Protein AF-A0A3C1YPF8-F1 (afdb_monomer_lite)

pLDDT: mean 89.6, std 7.89, range [43.69, 97.5]

Radius of gyration: 21.88 Å; chains: 1; bounding box: 52×54×65 Å

Sequence (203 aa):
KKGKYVRTYLKTTYKFDERFQTIFPRMWSPGEGHEEEYKKWANITGSPERVTNQNGEQEIRNVPTFTENLRFFVSYQLGFMYWRYFMWNFVGRQDDVQSSGGLTNGNWISGIKPIDAMFLGNQDHLTPEQLNRIGRNRYFFLPLILGLLGLGYQYIRDKRNLIVVSLLFVLTGIAIVVYLNQYPLQPRERDYAFAGSFYAFAI

Secondary structure (DSSP, 8-state):
--SS----S--------GGG--SS-------TTHHHHHHHHHT---EEEEEE-TTS-EEEEEEPPHHHHHHHIIIIIIIIIIIHHHHHHHTEES-SSPPSS-SSSS-B--S-HHHHHHHH---TT--HHHHT-TT-EE-TTHHHHHHHHHHHHHHHH-HHHHHHHHHHHHHTTHHHHHHHTPPSS-SS--GGGGHHHHHHH--

Foldseek 3Di:
DPPDDDPPDDDDDDDDDPVQDDPQALQDDPDPPLVVVLCVQLVQPADWDWDQDPVRDTDTDRRGDPSSRVSNCVRPLCNVQFVQLLLCLQQHWQADDDDLPDLRHTGGDAPPQVVNCVRNNHPPPDDPCSVPHPRGDHPNRPNVVQLVVVLVVCVVPPVPVSVVLVVQLCCQGVVVSSVVSDGGPDPDRDSVSNVRNSVSSRD

Structure (mmCIF, N/CA/C/O backbone):
data_AF-A0A3C1YPF8-F1
#
_entry.id   AF-A0A3C1YPF8-F1
#
loop_
_atom_site.group_PDB
_atom_site.id
_atom_site.type_symbol
_atom_site.label_atom_id
_atom_site.label_alt_id
_atom_site.label_comp_id
_atom_site.label_asym_id
_atom_site.label_entity_id
_atom_site.label_seq_id
_atom_site.pdbx_PDB_ins_code
_atom_site.Cartn_x
_atom_site.Cartn_y
_atom_site.Cartn_z
_atom_site.occupancy
_atom_site.B_iso_or_equiv
_atom_site.auth_seq_id
_atom_site.auth_comp_id
_atom_site.auth_asym_id
_atom_site.auth_atom_id
_atom_site.pdbx_PDB_model_num
ATOM 1 N N . LYS A 1 1 ? -15.877 -35.344 33.362 1.00 43.69 1 LYS A N 1
ATOM 2 C CA . LYS A 1 1 ? -16.693 -36.562 33.637 1.00 43.69 1 LYS A CA 1
ATOM 3 C C . LYS A 1 1 ? -17.618 -36.821 32.437 1.00 43.69 1 LYS A C 1
ATOM 5 O O . LYS A 1 1 ? -18.238 -35.866 31.997 1.00 43.69 1 LYS A O 1
ATOM 10 N N . LYS A 1 2 ? -17.692 -38.067 31.926 1.00 55.72 2 LYS A N 1
ATOM 11 C CA . LYS A 1 2 ? -18.433 -38.544 30.719 1.00 55.72 2 LYS A CA 1
ATOM 12 C C . LYS A 1 2 ? -17.821 -38.289 29.322 1.00 55.72 2 LYS A C 1
ATOM 14 O O . LYS A 1 2 ? -18.561 -37.931 28.417 1.00 55.72 2 LYS A O 1
ATOM 19 N N . GLY A 1 3 ? -16.510 -38.476 29.123 1.00 65.81 3 GLY A N 1
ATOM 20 C CA . GLY A 1 3 ? -15.916 -38.654 27.776 1.00 65.81 3 GLY A CA 1
ATOM 21 C C . GLY A 1 3 ? -16.155 -37.547 26.731 1.00 65.81 3 GLY A C 1
ATOM 22 O O . GLY A 1 3 ? -15.878 -37.750 25.557 1.00 65.81 3 GLY A O 1
ATOM 23 N N . LYS A 1 4 ? -16.682 -36.387 27.134 1.00 68.25 4 LYS A N 1
ATOM 24 C CA . LYS A 1 4 ? -16.944 -35.235 26.273 1.00 68.25 4 LYS A CA 1
ATOM 25 C C . LYS A 1 4 ? -15.875 -34.185 26.525 1.00 68.25 4 LYS A C 1
ATOM 27 O O . LYS A 1 4 ? -15.542 -33.922 27.682 1.00 68.25 4 LYS A O 1
ATOM 32 N N . TYR A 1 5 ? -15.373 -33.583 25.450 1.00 68.19 5 TYR A N 1
ATOM 33 C CA . TYR A 1 5 ? -14.502 -32.416 25.525 1.00 68.19 5 TYR A CA 1
ATOM 34 C C . TYR A 1 5 ? -15.218 -31.311 26.304 1.00 68.19 5 TYR A C 1
ATOM 36 O O . TYR A 1 5 ? -16.260 -30.809 25.883 1.00 68.19 5 TYR A O 1
ATOM 44 N N . VAL A 1 6 ? -14.673 -30.962 27.466 1.00 71.25 6 VAL A N 1
ATOM 45 C CA . VAL A 1 6 ? -15.126 -29.823 28.264 1.00 71.25 6 VAL A CA 1
ATOM 46 C C . VAL A 1 6 ? -14.163 -28.681 27.963 1.00 71.25 6 VAL A C 1
ATOM 48 O O . VAL A 1 6 ? -12.950 -28.880 27.986 1.00 71.25 6 VAL A O 1
ATOM 51 N N . ARG A 1 7 ? -14.681 -27.496 27.624 1.00 64.38 7 ARG A N 1
ATOM 52 C CA . ARG A 1 7 ? -13.838 -26.310 27.422 1.00 64.38 7 ARG A CA 1
ATOM 53 C C . ARG A 1 7 ? -13.191 -25.946 28.764 1.00 64.38 7 ARG A C 1
ATOM 55 O O . ARG A 1 7 ? -13.888 -25.504 29.668 1.00 64.38 7 ARG A O 1
ATOM 62 N N . THR A 1 8 ? -11.882 -26.162 28.882 1.00 69.75 8 THR A N 1
ATOM 63 C CA . THR A 1 8 ? -11.094 -25.891 30.104 1.00 69.75 8 THR A CA 1
ATOM 64 C C . THR A 1 8 ? -10.607 -24.439 30.199 1.00 69.75 8 THR A C 1
ATOM 66 O O . THR A 1 8 ? -10.163 -24.015 31.258 1.00 69.75 8 THR A O 1
ATOM 69 N N . TYR A 1 9 ? -10.703 -23.652 29.125 1.00 73.12 9 TYR A N 1
ATOM 70 C CA . TYR A 1 9 ? -10.260 -22.257 29.103 1.00 73.12 9 TYR A CA 1
ATOM 71 C C . TYR A 1 9 ? -11.442 -21.288 29.018 1.00 73.12 9 TYR A C 1
ATOM 73 O O . TYR A 1 9 ? -12.420 -21.523 28.301 1.00 73.12 9 TYR A O 1
ATOM 81 N N . LEU A 1 10 ? -11.323 -20.168 29.728 1.00 73.50 10 LEU A N 1
ATOM 82 C CA . LEU A 1 10 ? -12.208 -19.021 29.575 1.00 73.50 10 LEU A CA 1
ATOM 83 C C . LEU A 1 10 ? -11.825 -18.302 28.276 1.00 73.50 10 LEU A C 1
ATOM 85 O O . LEU A 1 10 ? -10.689 -17.866 28.111 1.00 73.50 10 LEU A O 1
ATOM 89 N N . LYS A 1 11 ? -12.758 -18.219 27.324 1.00 71.62 11 LYS A N 1
ATOM 90 C CA . LYS A 1 11 ? -12.580 -17.447 26.090 1.00 71.62 11 LYS A CA 1
ATOM 91 C C . LYS A 1 11 ? -13.246 -16.090 26.277 1.00 71.62 11 LYS A C 1
ATOM 93 O O . LYS A 1 11 ? -14.467 -16.033 26.395 1.00 71.62 11 LYS A O 1
ATOM 98 N N . THR A 1 12 ? -12.463 -15.017 26.265 1.00 73.75 12 THR A N 1
ATOM 99 C CA . THR A 1 12 ? -12.998 -13.652 26.243 1.00 73.75 12 THR A CA 1
ATOM 100 C C . THR A 1 12 ? -13.816 -13.454 24.968 1.00 73.75 12 THR A C 1
ATOM 102 O O . THR A 1 12 ? -13.314 -13.634 23.858 1.00 73.75 12 THR A O 1
ATOM 105 N N . THR A 1 13 ? -15.093 -13.119 25.119 1.00 73.25 13 THR A N 1
ATOM 106 C CA . THR A 1 13 ? -15.967 -12.722 24.011 1.00 73.25 13 THR A CA 1
ATOM 107 C C . THR A 1 13 ? -16.161 -11.219 24.054 1.00 73.25 13 THR A C 1
ATOM 109 O O . THR A 1 13 ? -16.758 -10.704 24.998 1.00 73.25 13 THR A O 1
ATOM 112 N N . TYR A 1 14 ? -15.676 -10.525 23.030 1.00 76.81 14 TYR A N 1
ATOM 113 C CA . TYR A 1 14 ? -15.908 -9.096 22.866 1.00 76.81 14 TYR A CA 1
ATOM 114 C C . TYR A 1 14 ? -17.338 -8.871 22.372 1.00 76.81 14 TYR A C 1
ATOM 116 O O . TYR A 1 14 ? -17.739 -9.427 21.350 1.00 76.81 14 TYR A O 1
ATOM 124 N N . LYS A 1 15 ? -18.113 -8.073 23.109 1.00 79.25 15 LYS A N 1
ATOM 125 C CA . LYS A 1 15 ? -19.377 -7.509 22.627 1.00 79.25 15 LYS A CA 1
ATOM 126 C C . LYS A 1 15 ? -19.104 -6.064 22.236 1.00 79.25 15 LYS A C 1
ATOM 128 O O . LYS A 1 15 ? -18.764 -5.259 23.096 1.00 79.25 15 LYS A O 1
ATOM 133 N N . PHE A 1 16 ? -19.197 -5.776 20.943 1.00 82.62 16 PHE A N 1
ATOM 134 C CA . PHE A 1 16 ? -19.025 -4.426 20.419 1.00 82.62 16 PHE A CA 1
ATOM 135 C C . PHE A 1 16 ? -20.356 -3.685 20.462 1.00 82.62 16 PHE A C 1
ATOM 137 O O . PHE A 1 16 ? -21.390 -4.265 20.134 1.00 82.62 16 PHE A O 1
ATOM 144 N N . ASP A 1 17 ? -20.310 -2.414 20.845 1.00 83.19 17 ASP A N 1
ATOM 145 C CA . ASP A 1 17 ? -21.459 -1.516 20.783 1.00 83.19 17 ASP A CA 1
ATOM 146 C C . ASP A 1 17 ? -21.898 -1.342 19.321 1.00 83.19 17 ASP A C 1
ATOM 148 O O . ASP A 1 17 ? -21.065 -1.089 18.446 1.00 83.19 17 ASP A O 1
ATOM 152 N N . GLU A 1 18 ? -23.195 -1.498 19.053 1.00 85.75 18 GLU A N 1
ATOM 153 C CA . GLU A 1 18 ? -23.770 -1.402 17.706 1.00 85.75 18 GLU A CA 1
ATOM 154 C C . GLU A 1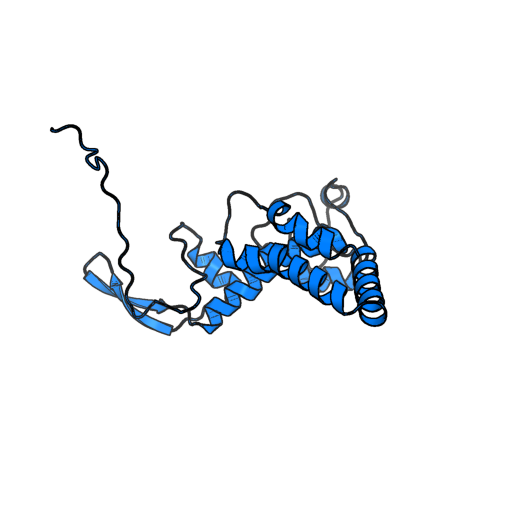 18 ? -23.499 -0.037 17.062 1.00 85.75 18 GLU A C 1
ATOM 156 O O . GLU A 1 18 ? -23.310 0.042 15.849 1.00 85.75 18 GLU A O 1
ATOM 161 N N . ARG A 1 19 ? -23.363 1.023 17.873 1.00 83.94 19 ARG A N 1
ATOM 162 C CA . ARG A 1 19 ? -23.042 2.384 17.414 1.00 83.94 19 ARG A CA 1
ATOM 163 C C . ARG A 1 19 ? -21.678 2.492 16.732 1.00 83.94 19 ARG A C 1
ATOM 165 O O . ARG A 1 19 ? -21.465 3.405 15.943 1.00 83.94 19 ARG A O 1
ATOM 172 N N . PHE A 1 20 ? -20.753 1.579 17.032 1.00 85.25 20 PHE A N 1
ATOM 173 C CA . PHE A 1 20 ? -19.385 1.593 16.496 1.00 85.25 20 PHE A CA 1
ATOM 174 C C . PHE A 1 20 ? -19.152 0.525 15.426 1.00 85.25 20 PHE A C 1
ATOM 176 O O . PHE A 1 20 ? -18.021 0.314 14.985 1.00 85.25 20 PHE A O 1
ATOM 183 N N . GLN A 1 21 ? -20.211 -0.161 14.995 1.00 87.19 21 GLN A N 1
ATOM 184 C CA . GLN A 1 21 ? -20.134 -1.124 13.908 1.00 87.19 21 GLN A CA 1
ATOM 185 C C . GLN A 1 21 ? -20.272 -0.422 12.556 1.00 87.19 21 GLN A C 1
ATOM 187 O O . GLN A 1 21 ? -20.983 0.565 12.393 1.00 87.19 21 GLN A O 1
ATOM 192 N N . THR A 1 22 ? -19.574 -0.945 11.553 1.00 87.56 22 THR A N 1
ATOM 193 C CA . THR A 1 22 ? -19.628 -0.434 10.184 1.00 87.56 22 THR A CA 1
ATOM 194 C C . THR A 1 22 ? -19.613 -1.589 9.191 1.00 87.56 22 THR A C 1
ATOM 196 O O . THR A 1 22 ? -19.197 -2.697 9.523 1.00 87.56 22 THR A O 1
ATOM 199 N N . ILE A 1 23 ? -20.041 -1.326 7.956 1.00 91.19 23 ILE A N 1
ATOM 200 C CA . ILE A 1 23 ? -20.098 -2.319 6.875 1.00 91.19 23 ILE A CA 1
ATOM 201 C C . ILE A 1 23 ? -18.710 -2.789 6.420 1.00 91.19 23 ILE A C 1
ATOM 203 O O . ILE A 1 23 ? -18.571 -3.878 5.871 1.00 91.19 23 ILE A O 1
ATOM 207 N N . PHE A 1 24 ? -17.675 -1.973 6.646 1.00 92.88 24 PHE A N 1
ATOM 208 C CA . PHE A 1 24 ? -16.313 -2.258 6.206 1.00 92.88 24 PHE A CA 1
ATOM 209 C C . PHE A 1 24 ? -15.290 -1.904 7.296 1.00 92.88 24 PHE A C 1
ATOM 211 O O . PHE A 1 24 ? -14.576 -0.907 7.196 1.00 92.88 24 PHE A O 1
ATOM 218 N N . PRO A 1 25 ? -15.213 -2.686 8.388 1.00 91.44 25 PRO A N 1
ATOM 219 C CA . PRO A 1 25 ? -14.336 -2.365 9.509 1.00 91.44 25 PRO A CA 1
ATOM 220 C C . PRO A 1 25 ? -12.882 -2.685 9.148 1.00 91.44 25 PRO A C 1
ATOM 222 O O . PRO A 1 25 ? -12.554 -3.856 8.938 1.00 91.44 25 PRO A O 1
ATOM 225 N N . ARG A 1 26 ? -12.009 -1.673 9.030 1.00 93.44 26 ARG A N 1
ATOM 226 C CA . ARG A 1 26 ? -10.564 -1.865 8.782 1.00 93.44 26 ARG A CA 1
ATOM 227 C C . ARG A 1 26 ? -9.675 -1.633 9.997 1.00 93.44 26 ARG A C 1
ATOM 229 O O . ARG A 1 26 ? -8.612 -2.233 10.100 1.00 93.44 26 ARG A O 1
ATOM 236 N N . MET A 1 27 ? -10.127 -0.809 10.935 1.00 93.25 27 MET A N 1
ATOM 237 C CA . MET A 1 27 ? -9.420 -0.516 12.181 1.00 93.25 27 MET A CA 1
ATOM 238 C C . MET A 1 27 ? -10.023 -1.365 13.295 1.00 93.25 27 MET A C 1
ATOM 240 O O . MET A 1 27 ? -11.204 -1.227 13.603 1.00 93.25 27 MET A O 1
ATOM 244 N N . TRP A 1 28 ? -9.243 -2.295 13.846 1.00 90.00 28 TRP A N 1
ATOM 245 C CA . TRP A 1 28 ? -9.776 -3.293 14.788 1.00 90.00 28 TRP A CA 1
ATOM 246 C C . TRP A 1 28 ? -8.792 -3.744 15.869 1.00 90.00 28 TRP A C 1
ATOM 248 O O . TRP A 1 28 ? -9.198 -4.341 16.863 1.00 90.00 28 TRP A O 1
ATOM 258 N N . SER A 1 29 ? -7.494 -3.517 15.671 1.00 90.56 29 SER A N 1
ATOM 259 C CA . SER A 1 29 ? -6.475 -4.124 16.525 1.00 90.56 29 SER A CA 1
ATOM 260 C C . SER A 1 29 ? -6.427 -3.488 17.922 1.00 90.56 29 SER A C 1
ATOM 262 O O . SER A 1 29 ? -6.247 -2.276 18.005 1.00 90.56 29 SER A O 1
ATOM 264 N N . PRO A 1 30 ? -6.450 -4.289 19.005 1.00 86.06 30 PRO A N 1
ATOM 265 C CA . PRO A 1 30 ? -6.344 -3.808 20.386 1.00 86.06 30 PRO A CA 1
ATOM 266 C C . PRO A 1 30 ? -4.886 -3.676 20.875 1.00 86.06 30 PRO A C 1
ATOM 268 O O . PRO A 1 30 ? -4.638 -3.695 22.075 1.00 86.06 30 PRO A O 1
ATOM 271 N N . GLY A 1 31 ? -3.916 -3.654 19.957 1.00 86.44 31 GLY A N 1
ATOM 272 C CA . GLY A 1 31 ? -2.492 -3.660 20.297 1.00 86.44 31 GLY A CA 1
ATOM 273 C C . GLY A 1 31 ? -2.028 -2.291 20.785 1.00 86.44 31 GLY A C 1
ATOM 274 O O . GLY A 1 31 ? -2.547 -1.265 20.341 1.00 86.44 31 GLY A O 1
ATOM 275 N N . GLU A 1 32 ? -1.042 -2.278 21.676 1.00 87.19 32 GLU A N 1
ATOM 276 C CA . GLU A 1 32 ? -0.421 -1.042 22.150 1.00 87.19 32 GLU A CA 1
ATOM 277 C C . GLU A 1 32 ? 0.235 -0.281 20.984 1.00 87.19 32 GLU A C 1
ATOM 279 O O . GLU A 1 32 ? 0.805 -0.885 20.076 1.00 87.19 32 GLU A O 1
ATOM 284 N N . GLY A 1 33 ? 0.086 1.046 20.954 1.00 87.44 33 GLY A N 1
ATOM 285 C CA . GLY A 1 33 ? 0.602 1.910 19.881 1.00 87.44 33 GLY A CA 1
ATOM 286 C C . GLY A 1 33 ? -0.164 1.849 18.549 1.00 87.44 33 GLY A C 1
ATOM 287 O O . GLY A 1 33 ? 0.007 2.723 17.701 1.00 87.44 33 GLY A O 1
ATOM 288 N N . HIS A 1 34 ? -1.063 0.878 18.339 1.00 92.19 34 HIS A N 1
ATOM 289 C CA . HIS A 1 34 ? -1.799 0.769 17.070 1.00 92.19 34 HIS A CA 1
ATOM 290 C C . HIS A 1 34 ? -2.794 1.919 16.881 1.00 92.19 34 HIS A C 1
ATOM 292 O O . HIS A 1 34 ? -3.028 2.346 15.753 1.00 92.19 34 HIS A O 1
ATOM 298 N N . GLU A 1 35 ? -3.365 2.436 17.974 1.00 91.38 35 GLU A N 1
ATOM 299 C CA . GLU A 1 35 ? -4.266 3.594 17.947 1.00 91.38 35 GLU A CA 1
ATOM 300 C C . GLU A 1 35 ? -3.591 4.832 17.344 1.00 91.38 35 GLU A C 1
ATOM 302 O O . GLU A 1 35 ? -4.182 5.513 16.505 1.00 91.38 35 GLU A O 1
ATOM 307 N N . GLU A 1 36 ? -2.346 5.105 17.732 1.00 92.38 36 GLU A N 1
ATOM 308 C CA . GLU A 1 36 ? -1.582 6.248 17.229 1.00 92.38 36 GLU A CA 1
ATOM 309 C C . GLU A 1 36 ? -1.291 6.104 15.736 1.00 92.38 36 GLU A C 1
ATOM 311 O O . GLU A 1 36 ? -1.472 7.051 14.969 1.00 92.38 36 GLU A O 1
ATOM 316 N N . GLU A 1 37 ? -0.938 4.898 15.293 1.00 93.50 37 GLU A N 1
ATOM 317 C CA . GLU A 1 37 ? -0.750 4.623 13.872 1.00 93.50 37 GLU A CA 1
ATOM 318 C C . GLU A 1 37 ? -2.066 4.743 13.088 1.00 93.50 37 GLU A C 1
ATOM 320 O O . GLU A 1 37 ? -2.069 5.327 12.006 1.00 93.50 37 GLU A O 1
ATOM 325 N N . TYR A 1 38 ? -3.208 4.293 13.621 1.00 94.38 38 TYR A N 1
ATOM 326 C CA . TYR A 1 38 ? -4.502 4.545 12.973 1.00 94.38 38 TYR A CA 1
ATOM 327 C C . TYR A 1 38 ? -4.777 6.046 12.836 1.00 94.38 38 TYR A C 1
ATOM 329 O O . TYR A 1 38 ? -5.140 6.502 11.750 1.00 94.38 38 TYR A O 1
ATOM 337 N N . LYS A 1 39 ? -4.550 6.830 13.899 1.00 93.44 39 LYS A N 1
ATOM 338 C CA . LYS A 1 39 ? -4.707 8.293 13.867 1.00 93.44 39 LYS A CA 1
ATOM 339 C C . LYS A 1 39 ? -3.803 8.935 12.819 1.00 93.44 39 LYS A C 1
ATOM 341 O O . LYS A 1 39 ? -4.281 9.773 12.059 1.00 93.44 39 LYS A O 1
ATOM 346 N N . LYS A 1 40 ? -2.546 8.501 12.727 1.00 93.50 40 LYS A N 1
ATOM 347 C CA . LYS A 1 40 ? -1.553 8.970 11.749 1.00 93.50 40 LYS A CA 1
ATOM 348 C C . LYS A 1 40 ? -1.948 8.632 10.310 1.00 93.50 40 LYS A C 1
ATOM 350 O O . LYS A 1 40 ? -2.021 9.522 9.470 1.00 93.50 40 LYS A O 1
ATOM 355 N N . TRP A 1 41 ? -2.237 7.365 10.014 1.00 94.12 41 TRP A N 1
ATOM 356 C CA . TRP A 1 41 ? -2.514 6.903 8.649 1.00 94.12 41 TRP A CA 1
ATOM 357 C C . TRP A 1 41 ? -3.875 7.346 8.120 1.00 94.12 41 TRP A C 1
ATOM 359 O O . TRP A 1 41 ? -4.009 7.639 6.929 1.00 94.12 41 TRP A O 1
ATOM 369 N N . ALA A 1 42 ? -4.891 7.387 8.981 1.00 94.50 42 ALA A N 1
ATOM 370 C CA . ALA A 1 42 ? -6.231 7.816 8.604 1.00 94.50 42 ALA A CA 1
ATOM 371 C C . ALA A 1 42 ? -6.500 9.300 8.874 1.00 94.50 42 ALA A C 1
ATOM 373 O O . ALA A 1 42 ? -7.594 9.763 8.551 1.00 94.50 42 ALA A O 1
ATOM 374 N N . ASN A 1 43 ? -5.535 10.049 9.421 1.00 93.56 43 ASN A N 1
ATOM 375 C CA . ASN A 1 43 ? -5.701 11.442 9.847 1.00 93.56 43 ASN A CA 1
ATOM 376 C C . ASN A 1 43 ? -7.036 11.640 10.592 1.00 93.56 43 ASN A C 1
ATOM 378 O O . ASN A 1 43 ? -7.929 12.357 10.127 1.00 93.56 43 ASN A O 1
ATOM 382 N N . ILE A 1 44 ? -7.209 10.868 11.667 1.00 91.56 44 ILE A N 1
ATOM 383 C CA . ILE A 1 44 ? -8.487 10.739 12.374 1.00 91.56 44 ILE A CA 1
ATOM 384 C C . ILE A 1 44 ? -8.735 12.008 13.187 1.00 91.56 44 ILE A C 1
ATOM 386 O O . ILE A 1 44 ? -8.019 12.297 14.141 1.00 91.56 44 ILE A O 1
ATOM 390 N N . THR A 1 45 ? -9.788 12.730 12.826 1.00 89.75 45 THR A N 1
ATOM 391 C CA . THR A 1 45 ? -10.427 13.750 13.664 1.00 89.75 45 THR A CA 1
ATOM 392 C C . THR A 1 45 ? -11.505 13.095 14.529 1.00 89.75 45 THR A C 1
ATOM 394 O O . THR A 1 45 ? -11.578 13.342 15.733 1.00 89.75 45 THR A O 1
ATOM 397 N N . GLY A 1 46 ? -12.274 12.185 13.922 1.00 88.19 46 GLY A N 1
ATOM 398 C CA . GLY A 1 46 ? -13.357 11.441 14.550 1.00 88.19 46 GLY A CA 1
ATOM 399 C C . GLY A 1 46 ? -14.590 12.288 14.866 1.00 88.19 46 GLY A C 1
ATOM 400 O O . GLY A 1 46 ? -14.633 13.497 14.646 1.00 88.19 46 GLY A O 1
ATOM 401 N N . SER A 1 47 ? -15.625 11.624 15.374 1.00 87.19 47 SER A N 1
ATOM 402 C CA . SER A 1 47 ? -16.826 12.251 15.931 1.00 87.19 47 SER A CA 1
ATOM 403 C C . SER A 1 47 ? -16.870 12.015 17.443 1.00 87.19 47 SER A C 1
ATOM 405 O O . SER A 1 47 ? -16.616 10.886 17.873 1.00 87.19 47 SER A O 1
ATOM 407 N N . PRO A 1 48 ? -17.124 13.055 18.259 1.00 89.00 48 PRO A N 1
ATOM 408 C CA . PRO A 1 48 ? -17.113 12.926 19.708 1.00 89.00 48 PRO A CA 1
ATOM 409 C C . PRO A 1 48 ? -18.327 12.120 20.166 1.00 89.00 48 PRO A C 1
ATOM 411 O O . PRO A 1 48 ? -19.464 12.567 20.037 1.00 89.00 48 PRO A O 1
ATOM 414 N N . GLU A 1 49 ? -18.078 10.952 20.744 1.00 88.00 49 GLU A N 1
ATOM 415 C CA . GLU A 1 49 ? -19.118 10.063 21.247 1.00 88.00 49 GLU A CA 1
ATOM 416 C C . GLU A 1 49 ? -18.931 9.812 22.739 1.00 88.00 49 GLU A C 1
ATOM 418 O O . GLU A 1 49 ? -17.817 9.602 23.226 1.00 88.00 49 GLU A O 1
ATOM 423 N N . ARG A 1 50 ? -20.042 9.826 23.481 1.00 87.25 50 ARG A N 1
ATOM 424 C CA . ARG A 1 50 ? -20.035 9.497 24.909 1.00 87.25 50 ARG A CA 1
ATOM 425 C C . ARG A 1 50 ? -20.000 7.985 25.080 1.00 87.25 50 ARG A C 1
ATOM 427 O O . ARG A 1 50 ? -20.911 7.271 24.644 1.00 87.25 50 ARG A O 1
ATOM 434 N N . VAL A 1 51 ? -18.963 7.515 25.756 1.00 85.44 51 VAL A N 1
ATOM 435 C CA . VAL A 1 51 ? -18.737 6.106 26.075 1.00 85.44 51 VAL A CA 1
ATOM 436 C C . VAL A 1 51 ? -18.544 5.936 27.569 1.00 85.44 51 VAL A C 1
ATOM 438 O O . VAL A 1 51 ? -17.960 6.778 28.244 1.00 85.44 51 VAL A O 1
ATOM 441 N N . THR A 1 52 ? -19.064 4.830 28.085 1.00 83.88 52 THR A N 1
ATOM 442 C CA . THR A 1 52 ? -18.831 4.412 29.463 1.00 83.88 52 THR A CA 1
ATOM 443 C C . THR A 1 52 ? -17.614 3.502 29.478 1.00 83.88 52 THR A C 1
ATOM 445 O O . THR A 1 52 ? -17.608 2.467 28.808 1.00 83.88 52 THR A O 1
ATOM 448 N N . ASN A 1 53 ? -16.572 3.896 30.204 1.00 80.94 53 ASN A N 1
ATOM 449 C CA . ASN A 1 53 ? -15.355 3.102 30.321 1.00 80.94 53 ASN A CA 1
ATOM 450 C C . ASN A 1 53 ? -15.584 1.885 31.243 1.00 80.94 53 ASN A C 1
ATOM 452 O O . ASN A 1 53 ? -16.619 1.763 31.899 1.00 80.94 53 ASN A O 1
ATOM 456 N N . GLN A 1 54 ? -14.603 0.983 31.331 1.00 76.88 54 GLN A N 1
ATOM 457 C CA . GLN A 1 54 ? -14.667 -0.230 32.160 1.00 76.88 54 GLN A CA 1
ATOM 458 C C . GLN A 1 54 ? -14.921 0.067 33.651 1.00 76.88 54 GLN A C 1
ATOM 460 O O . GLN A 1 54 ? -15.483 -0.771 34.349 1.00 76.88 54 GLN A O 1
ATOM 465 N N . ASN A 1 55 ? -14.572 1.273 34.112 1.00 81.81 55 ASN A N 1
ATOM 466 C CA . ASN A 1 55 ? -14.773 1.740 35.487 1.00 81.81 55 ASN A CA 1
ATOM 467 C C . ASN A 1 55 ? -16.167 2.355 35.741 1.00 81.81 55 ASN A C 1
ATOM 469 O O . ASN A 1 55 ? -16.445 2.793 36.852 1.00 81.81 55 ASN A O 1
ATOM 473 N N . GLY A 1 56 ? -17.046 2.420 34.732 1.00 81.69 56 GLY A N 1
ATOM 474 C CA . GLY A 1 56 ? -18.380 3.029 34.848 1.00 81.69 56 GLY A CA 1
ATOM 475 C C . GLY A 1 56 ? -18.415 4.553 34.662 1.00 81.69 56 GLY A C 1
ATOM 476 O O . GLY A 1 56 ? -19.487 5.154 34.707 1.00 81.69 56 GLY A O 1
ATOM 477 N N . GLU A 1 57 ? -17.268 5.182 34.414 1.00 86.88 57 GLU A N 1
ATOM 478 C CA . GLU A 1 57 ? -17.144 6.621 34.168 1.00 86.88 57 GLU A CA 1
ATOM 479 C C . GLU A 1 57 ? -17.532 6.980 32.727 1.00 86.88 57 GLU A C 1
ATOM 481 O O . GLU A 1 57 ? -17.261 6.219 31.794 1.00 86.88 57 GLU A O 1
ATOM 486 N N . GLN A 1 58 ? -18.168 8.142 32.535 1.00 86.69 58 GLN A N 1
ATOM 487 C CA . GLN A 1 58 ? -18.448 8.676 31.201 1.00 86.69 58 GLN A CA 1
ATOM 488 C C . GLN A 1 58 ? -17.243 9.459 30.688 1.00 86.69 58 GLN A C 1
ATOM 490 O O . GLN A 1 58 ? -16.814 10.427 31.309 1.00 86.69 58 GLN A O 1
ATOM 495 N N . GLU A 1 59 ? -16.766 9.093 29.508 1.00 89.12 59 GLU A N 1
ATOM 496 C CA . GLU A 1 59 ? -15.718 9.809 28.792 1.00 89.12 59 GLU A CA 1
ATOM 497 C C . GLU A 1 59 ? -16.152 10.071 27.347 1.00 89.12 59 GLU A C 1
ATOM 499 O O . GLU A 1 59 ? -16.998 9.370 26.784 1.00 89.12 59 GLU A O 1
ATOM 504 N N . ILE A 1 60 ? -15.594 11.120 26.745 1.00 86.38 60 ILE A N 1
ATOM 505 C CA . ILE A 1 60 ? -15.795 11.415 25.327 1.00 86.38 60 ILE A CA 1
ATOM 506 C C . ILE A 1 60 ? -14.635 10.780 24.572 1.00 86.38 60 ILE A C 1
ATOM 508 O O . ILE A 1 60 ? -13.478 11.119 24.820 1.00 86.38 60 ILE A O 1
ATOM 512 N N . ARG A 1 61 ? -14.940 9.878 23.638 1.00 85.50 61 ARG A N 1
ATOM 513 C CA . ARG A 1 61 ? -13.953 9.347 22.694 1.00 85.50 61 ARG A CA 1
ATOM 514 C C . ARG A 1 61 ? -14.295 9.792 21.285 1.00 85.50 61 ARG A C 1
ATOM 516 O O . ARG A 1 61 ? -15.454 9.763 20.879 1.00 85.50 61 ARG A O 1
ATOM 523 N N . ASN A 1 62 ? -13.268 10.157 20.528 1.00 87.38 62 ASN A N 1
ATOM 524 C CA . ASN A 1 62 ? -13.417 10.473 19.115 1.00 87.38 62 ASN A CA 1
ATOM 525 C C . ASN A 1 62 ? -13.437 9.172 18.320 1.00 87.38 62 ASN A C 1
ATOM 527 O O . ASN A 1 62 ? -12.416 8.498 18.175 1.00 87.38 62 ASN A O 1
ATOM 531 N N . VAL A 1 63 ? -14.615 8.811 17.827 1.00 89.44 63 VAL A N 1
ATOM 532 C CA . VAL A 1 63 ? -14.817 7.586 17.058 1.00 89.44 63 VAL A CA 1
ATOM 533 C C . VAL A 1 63 ? -14.525 7.869 15.588 1.00 89.44 63 VAL A C 1
ATOM 535 O O . VAL A 1 63 ? -15.037 8.857 15.056 1.00 89.44 63 VAL A O 1
ATOM 538 N N . PRO A 1 64 ? -13.729 7.030 14.903 1.00 91.38 64 PRO A N 1
ATOM 539 C CA . PRO A 1 64 ? -13.458 7.227 13.490 1.00 91.38 64 PRO A CA 1
ATOM 540 C C . PRO A 1 64 ? -14.731 7.100 12.650 1.00 91.38 64 PRO A C 1
ATOM 542 O O . PRO A 1 64 ? -15.489 6.137 12.761 1.00 91.38 64 PRO A O 1
ATOM 545 N N . THR A 1 65 ? -14.930 8.058 11.759 1.00 92.56 65 THR A N 1
ATOM 546 C CA . THR A 1 65 ? -15.995 8.053 10.758 1.00 92.56 65 THR A CA 1
ATOM 547 C C . TH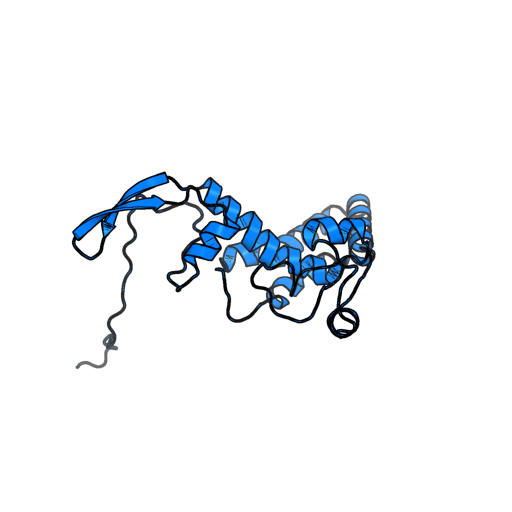R A 1 65 ? -15.743 6.989 9.685 1.00 92.56 65 THR A C 1
ATOM 549 O O . THR A 1 65 ? -14.624 6.506 9.486 1.00 92.56 65 THR A O 1
ATOM 552 N N . PHE A 1 66 ? -16.781 6.648 8.915 1.00 92.19 66 PHE A N 1
ATOM 553 C CA . PHE A 1 66 ? -16.640 5.726 7.784 1.00 92.19 66 PHE A CA 1
ATOM 554 C C . PHE A 1 66 ? -15.619 6.218 6.744 1.00 92.19 66 PHE A C 1
ATOM 556 O O . PHE A 1 66 ? -14.821 5.433 6.235 1.00 92.19 66 PHE A O 1
ATOM 563 N N . THR A 1 67 ? -15.586 7.524 6.474 1.00 92.75 67 THR A N 1
ATOM 564 C CA . THR A 1 67 ? -14.620 8.126 5.546 1.00 92.75 67 THR A CA 1
ATOM 565 C C . THR A 1 67 ? -13.187 8.002 6.055 1.00 92.75 67 THR A C 1
ATOM 567 O O . THR A 1 67 ? -12.286 7.730 5.268 1.00 92.75 67 THR A O 1
ATOM 570 N N . GLU A 1 68 ? -12.952 8.154 7.359 1.00 94.62 68 GLU A N 1
ATOM 571 C CA . GLU A 1 68 ? -11.626 7.943 7.956 1.00 94.62 68 GLU A CA 1
ATOM 572 C C . GLU A 1 68 ? -11.217 6.467 7.900 1.00 94.62 68 GLU A C 1
ATOM 574 O O . GLU A 1 68 ? -10.070 6.154 7.596 1.00 94.62 68 GLU A O 1
ATOM 579 N N . ASN A 1 69 ? -12.165 5.548 8.076 1.00 94.25 69 ASN A N 1
ATOM 580 C CA . ASN A 1 69 ? -11.937 4.116 7.887 1.00 94.25 69 ASN A CA 1
ATOM 581 C C . ASN A 1 69 ? -11.532 3.782 6.438 1.00 94.25 69 ASN A C 1
ATOM 583 O O . ASN A 1 69 ? -10.543 3.083 6.205 1.00 94.25 69 ASN A O 1
ATOM 587 N N . LEU A 1 70 ? -12.222 4.361 5.451 1.00 95.38 70 LEU A N 1
ATOM 588 C CA . LEU A 1 70 ? -11.822 4.256 4.046 1.00 95.38 70 LEU A CA 1
ATOM 589 C C . LEU A 1 70 ? -10.483 4.944 3.766 1.00 95.38 70 LEU A C 1
ATOM 591 O O . LEU A 1 70 ? -9.695 4.439 2.967 1.00 95.38 70 LEU A O 1
ATOM 595 N N . ARG A 1 71 ? -10.181 6.060 4.437 1.00 96.31 71 ARG A N 1
ATOM 596 C CA . ARG A 1 71 ? -8.876 6.712 4.313 1.00 96.31 71 ARG A CA 1
ATOM 597 C C . ARG A 1 71 ? -7.768 5.774 4.773 1.00 96.31 71 ARG A C 1
ATOM 599 O O . ARG A 1 71 ? -6.801 5.630 4.038 1.00 96.31 71 ARG A O 1
ATOM 606 N N . PHE A 1 72 ? -7.941 5.086 5.904 1.00 96.44 72 PHE A N 1
ATOM 607 C CA . PHE A 1 72 ? -6.998 4.067 6.374 1.00 96.44 72 PHE A CA 1
ATOM 608 C C . PHE A 1 72 ? -6.818 2.930 5.358 1.00 96.44 72 PHE A C 1
ATOM 610 O O . PHE A 1 72 ? -5.691 2.524 5.074 1.00 96.44 72 PHE A O 1
ATOM 617 N N . PHE A 1 73 ? -7.914 2.436 4.771 1.00 96.69 73 PHE A N 1
ATOM 618 C CA . PHE A 1 73 ? -7.843 1.422 3.715 1.00 96.69 73 PHE A CA 1
ATOM 619 C C . PHE A 1 73 ? -6.974 1.884 2.542 1.00 96.69 73 PHE A C 1
ATOM 621 O O . PHE A 1 73 ? -6.095 1.153 2.095 1.00 96.69 73 PHE A O 1
ATOM 628 N N . VAL A 1 74 ? -7.191 3.104 2.052 1.00 96.62 74 VAL A N 1
ATOM 629 C CA . VAL A 1 74 ? -6.474 3.614 0.880 1.00 96.62 74 VAL A CA 1
ATOM 630 C C . VAL A 1 74 ? -5.024 3.972 1.210 1.00 96.62 74 VAL A C 1
ATOM 632 O O . VAL A 1 74 ? -4.128 3.587 0.463 1.00 96.62 74 VAL A O 1
ATOM 635 N N . SER A 1 75 ? -4.769 4.681 2.312 1.00 95.50 75 SER A N 1
ATOM 636 C CA . SER A 1 75 ? -3.429 5.170 2.657 1.00 95.50 75 SER A CA 1
ATOM 637 C C . SER A 1 75 ? -2.519 4.049 3.154 1.00 95.50 75 SER A C 1
ATOM 639 O O . SER A 1 75 ? -1.415 3.870 2.639 1.00 95.50 75 SER A O 1
ATOM 641 N N . TYR A 1 76 ? -2.988 3.261 4.121 1.00 95.56 76 TYR A N 1
ATOM 642 C CA . TYR A 1 76 ? -2.189 2.220 4.748 1.00 95.56 76 TYR A CA 1
ATOM 643 C C . TYR A 1 76 ? -2.306 0.895 4.000 1.00 95.56 76 TYR A C 1
ATOM 645 O O . TYR A 1 76 ? -1.304 0.363 3.531 1.00 95.56 76 TYR A O 1
ATOM 653 N N . GLN A 1 77 ? -3.516 0.351 3.861 1.00 95.31 77 GLN A N 1
ATOM 654 C CA . GLN A 1 77 ? -3.676 -1.021 3.366 1.00 95.31 77 GLN A CA 1
ATOM 655 C C . GLN A 1 77 ? -3.373 -1.133 1.861 1.00 95.31 77 GLN A C 1
ATOM 657 O O . GLN A 1 77 ? -2.638 -2.022 1.442 1.00 95.31 77 GLN A O 1
ATOM 662 N N . LEU A 1 78 ? -3.876 -0.214 1.035 1.00 96.38 78 LEU A N 1
ATOM 663 C CA . LEU A 1 78 ? -3.540 -0.182 -0.389 1.00 96.38 78 LEU A CA 1
ATOM 664 C C . LEU A 1 78 ? -2.223 0.547 -0.645 1.00 96.38 78 LEU A C 1
ATOM 666 O O . LEU A 1 78 ? -1.370 0.013 -1.340 1.00 96.38 78 LEU A O 1
ATOM 670 N N . GLY A 1 79 ? -2.031 1.747 -0.101 1.00 95.06 79 GLY A N 1
ATOM 671 C CA . GLY A 1 79 ? -0.834 2.552 -0.347 1.00 95.06 79 GLY A CA 1
ATOM 672 C C . GLY A 1 79 ? 0.429 1.914 0.229 1.00 95.06 79 GLY A C 1
ATOM 673 O O . GLY A 1 79 ? 1.295 1.432 -0.504 1.00 95.06 79 GLY A O 1
ATOM 674 N N . PHE A 1 80 ? 0.533 1.900 1.554 1.00 94.19 80 PHE A N 1
ATOM 675 C CA . PHE A 1 80 ? 1.738 1.453 2.246 1.00 94.19 80 PHE A CA 1
ATOM 676 C C . PHE A 1 80 ? 1.960 -0.065 2.202 1.00 94.19 80 PHE A C 1
ATOM 678 O O . PHE A 1 80 ? 3.103 -0.507 2.096 1.00 94.19 80 PHE A O 1
ATOM 685 N N . MET A 1 81 ? 0.899 -0.869 2.281 1.00 93.75 81 MET A N 1
ATOM 686 C CA . MET A 1 81 ? 1.010 -2.328 2.380 1.00 93.75 81 MET A CA 1
ATOM 687 C C . MET A 1 81 ? 0.929 -3.061 1.043 1.00 93.75 81 MET A C 1
ATOM 689 O O . MET A 1 81 ? 1.341 -4.213 1.002 1.00 93.75 81 MET A O 1
ATOM 693 N N . TYR A 1 82 ? 0.433 -2.449 -0.036 1.00 96.00 82 TYR A N 1
ATOM 694 C CA . TYR A 1 82 ? 0.368 -3.098 -1.352 1.00 96.00 82 TYR A CA 1
ATOM 695 C C . TYR A 1 82 ? 1.168 -2.340 -2.409 1.00 96.00 82 TYR A C 1
ATOM 697 O O . TYR A 1 82 ? 2.148 -2.866 -2.939 1.00 96.00 82 TYR A O 1
ATOM 705 N N . T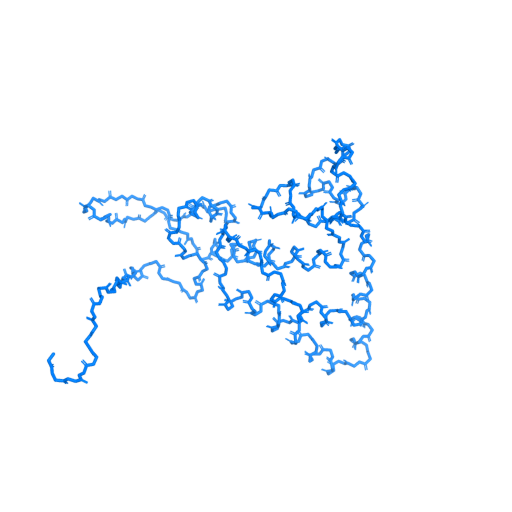RP A 1 83 ? 0.809 -1.085 -2.683 1.00 96.12 83 TRP A N 1
ATOM 706 C CA . TRP A 1 83 ? 1.428 -0.288 -3.739 1.00 96.12 83 TRP A CA 1
ATOM 707 C C . TRP A 1 83 ? 2.910 -0.036 -3.491 1.00 96.12 83 TRP A C 1
ATOM 709 O O . TRP A 1 83 ? 3.681 -0.041 -4.442 1.00 96.12 83 TRP A O 1
ATOM 719 N N . ARG A 1 84 ? 3.347 0.097 -2.236 1.00 94.81 84 ARG A N 1
ATOM 720 C CA . ARG A 1 84 ? 4.777 0.177 -1.901 1.00 94.81 84 ARG A CA 1
ATOM 721 C C . ARG A 1 84 ? 5.566 -1.031 -2.415 1.00 94.81 84 ARG A C 1
ATOM 723 O O . ARG A 1 84 ? 6.578 -0.842 -3.082 1.00 94.81 84 ARG A O 1
ATOM 730 N N . TYR A 1 85 ? 5.091 -2.253 -2.165 1.00 94.62 85 TYR A N 1
ATOM 731 C CA . TYR A 1 85 ? 5.752 -3.473 -2.650 1.00 94.62 85 TYR A CA 1
ATOM 732 C C . TYR A 1 85 ? 5.611 -3.653 -4.154 1.00 94.62 85 TYR A C 1
ATOM 734 O O . TYR A 1 85 ? 6.544 -4.109 -4.810 1.00 94.62 85 TYR A O 1
ATOM 742 N N . PHE A 1 86 ? 4.472 -3.261 -4.721 1.00 96.81 86 PHE A N 1
ATOM 743 C CA . PHE A 1 86 ? 4.326 -3.206 -6.168 1.00 96.81 86 PHE A CA 1
ATOM 744 C C . PHE A 1 86 ? 5.408 -2.297 -6.780 1.00 96.81 86 PHE A C 1
ATOM 746 O O . PHE A 1 86 ? 6.156 -2.716 -7.660 1.00 96.81 86 PHE A O 1
ATOM 753 N N . MET A 1 87 ? 5.592 -1.091 -6.240 1.00 96.44 87 MET A N 1
ATOM 754 C CA . MET A 1 87 ? 6.622 -0.159 -6.702 1.00 96.44 87 MET A CA 1
ATOM 755 C C . MET A 1 87 ? 8.050 -0.656 -6.437 1.00 96.44 87 MET A C 1
ATOM 757 O O . MET A 1 87 ? 8.924 -0.398 -7.259 1.00 96.44 87 MET A O 1
ATOM 761 N N . TRP A 1 88 ? 8.307 -1.429 -5.376 1.00 95.12 88 TRP A N 1
ATOM 762 C CA . TRP A 1 88 ? 9.610 -2.091 -5.198 1.00 95.12 88 TRP A CA 1
ATOM 763 C C . TRP A 1 88 ? 9.993 -2.977 -6.383 1.00 95.12 88 TRP A C 1
ATOM 765 O O . TRP A 1 88 ? 11.165 -3.029 -6.742 1.00 95.12 88 TRP A O 1
ATOM 775 N N . ASN A 1 89 ? 9.017 -3.650 -6.996 1.00 94.81 89 ASN A N 1
ATOM 776 C CA . ASN A 1 89 ? 9.259 -4.542 -8.126 1.00 94.81 89 ASN A CA 1
ATOM 777 C C . ASN A 1 89 ? 9.377 -3.783 -9.456 1.00 94.81 89 ASN A C 1
ATOM 779 O O . ASN A 1 89 ? 10.174 -4.170 -10.306 1.00 94.81 89 ASN A O 1
ATOM 783 N N . PHE A 1 90 ? 8.614 -2.698 -9.639 1.00 96.88 90 PHE A N 1
ATOM 784 C CA . PHE A 1 90 ? 8.494 -2.037 -10.947 1.00 96.88 90 PHE A CA 1
ATOM 785 C C . PHE A 1 90 ? 9.181 -0.670 -11.069 1.00 96.88 90 PHE A C 1
ATOM 787 O O . PHE A 1 90 ? 9.335 -0.153 -12.177 1.00 96.88 90 PHE A O 1
ATOM 794 N N . VAL A 1 91 ? 9.612 -0.078 -9.956 1.00 97.31 91 VAL A N 1
ATOM 795 C CA . VAL A 1 91 ? 10.212 1.266 -9.909 1.00 97.31 91 VAL A CA 1
ATOM 796 C C . VAL A 1 91 ? 11.548 1.264 -9.177 1.00 97.31 91 VAL A C 1
ATOM 798 O O . VAL A 1 91 ? 12.515 1.836 -9.684 1.00 97.31 91 VAL A O 1
ATOM 801 N N . GLY A 1 92 ? 11.613 0.582 -8.037 1.00 95.69 92 GLY A N 1
ATOM 802 C CA . GLY A 1 92 ? 12.828 0.385 -7.256 1.00 95.69 92 GLY A CA 1
ATOM 803 C C . GLY A 1 92 ? 12.590 0.481 -5.749 1.00 95.69 92 GLY A C 1
ATOM 804 O O . GLY A 1 92 ? 11.505 0.839 -5.285 1.00 95.69 92 GLY A O 1
ATOM 805 N N . ARG A 1 93 ? 13.615 0.162 -4.965 1.00 94.81 93 ARG A N 1
ATOM 806 C CA . ARG A 1 93 ? 13.585 -0.024 -3.511 1.00 94.81 93 ARG A CA 1
ATOM 807 C C . ARG A 1 93 ? 14.663 0.827 -2.843 1.00 94.81 93 ARG A C 1
ATOM 809 O O . ARG A 1 93 ? 15.820 0.815 -3.261 1.00 94.81 93 ARG A O 1
ATOM 816 N N . GLN A 1 94 ? 14.271 1.576 -1.811 1.00 93.38 94 GLN A N 1
ATOM 817 C CA . GLN A 1 94 ? 15.151 2.491 -1.076 1.00 93.38 94 GLN A CA 1
ATOM 818 C C . GLN A 1 94 ? 16.258 1.737 -0.332 1.00 93.38 94 GLN A C 1
ATOM 820 O O . GLN A 1 94 ? 17.427 2.106 -0.452 1.00 93.38 94 GLN A O 1
ATOM 825 N N . ASP A 1 95 ? 15.872 0.694 0.404 1.00 91.31 95 ASP A N 1
ATOM 826 C CA . ASP A 1 95 ? 16.727 -0.168 1.218 1.00 91.31 95 ASP A CA 1
ATOM 827 C C . ASP A 1 95 ? 15.976 -1.446 1.633 1.00 91.31 95 ASP A C 1
ATOM 829 O O . ASP A 1 95 ? 14.786 -1.624 1.364 1.00 91.31 95 ASP A O 1
ATOM 833 N N . ASP A 1 96 ? 16.695 -2.347 2.294 1.00 87.94 96 ASP A N 1
ATOM 834 C CA . ASP A 1 96 ? 16.239 -3.635 2.803 1.00 87.94 96 ASP A CA 1
ATOM 835 C C . ASP A 1 96 ? 15.631 -3.606 4.218 1.00 87.94 96 ASP A C 1
ATOM 837 O O . ASP A 1 96 ? 15.228 -4.654 4.725 1.00 87.94 96 ASP A O 1
ATOM 841 N N . VAL A 1 97 ? 15.516 -2.436 4.850 1.00 89.38 97 VAL A N 1
ATOM 842 C CA . VAL A 1 97 ? 15.030 -2.318 6.229 1.00 89.38 97 VAL A CA 1
ATOM 843 C C . VAL A 1 97 ? 13.510 -2.230 6.260 1.00 89.38 97 VAL A C 1
ATOM 845 O O . VAL A 1 97 ? 12.868 -1.600 5.420 1.00 89.38 97 VAL A O 1
ATOM 848 N N . GLN A 1 98 ? 12.921 -2.893 7.255 1.00 87.31 98 GLN A N 1
ATOM 849 C CA . GLN A 1 98 ? 11.485 -2.848 7.496 1.00 87.31 98 GLN A CA 1
ATOM 850 C C . GLN A 1 98 ? 11.022 -1.408 7.750 1.00 87.31 98 GLN A C 1
ATOM 852 O O . GLN A 1 98 ? 11.643 -0.669 8.516 1.00 87.31 98 GLN A O 1
ATOM 857 N N . SER A 1 99 ? 9.903 -1.023 7.133 1.00 88.56 99 SER A N 1
ATOM 858 C CA . SER A 1 99 ? 9.347 0.317 7.298 1.00 88.56 99 SER A CA 1
ATOM 859 C C . SER A 1 99 ? 8.187 0.321 8.289 1.00 88.56 99 SER A C 1
ATOM 861 O O . SER A 1 99 ? 7.334 -0.564 8.278 1.00 88.56 99 SER A O 1
ATOM 863 N N . SER A 1 100 ? 8.107 1.387 9.083 1.00 84.69 100 SER A N 1
ATOM 864 C CA . SER A 1 100 ? 6.946 1.717 9.926 1.00 84.69 100 SER A CA 1
ATOM 865 C C . SER A 1 100 ? 6.206 2.960 9.407 1.00 84.69 100 SER A C 1
ATOM 867 O O . SER A 1 100 ? 5.568 3.686 10.168 1.00 84.69 100 SER A O 1
ATOM 869 N N . GLY A 1 101 ? 6.339 3.267 8.110 1.00 84.38 101 GLY A N 1
ATOM 870 C CA . GLY A 1 101 ? 5.758 4.473 7.506 1.00 84.38 101 GLY A CA 1
ATOM 871 C C . GLY A 1 101 ? 6.594 5.735 7.681 1.00 84.38 101 GLY A C 1
ATOM 872 O O . GLY A 1 101 ? 6.049 6.835 7.641 1.00 84.38 101 GLY A O 1
ATOM 873 N N . GLY A 1 102 ? 7.891 5.585 7.950 1.00 86.19 102 GLY A N 1
ATOM 874 C CA . GLY A 1 102 ? 8.843 6.693 7.958 1.00 86.19 102 GLY A CA 1
ATOM 875 C C . GLY A 1 102 ? 9.443 6.931 6.571 1.00 86.19 102 GLY A C 1
ATOM 876 O O . GLY A 1 102 ? 9.411 6.057 5.710 1.00 86.19 102 GLY A O 1
ATOM 877 N N . LEU A 1 103 ? 10.052 8.099 6.370 1.00 85.69 103 LEU A N 1
ATOM 878 C CA . LEU A 1 103 ? 10.664 8.496 5.089 1.00 85.69 103 LEU A CA 1
ATOM 879 C C . LEU A 1 103 ? 12.027 7.824 4.831 1.00 85.69 103 LEU A C 1
ATOM 881 O O . LEU A 1 103 ? 12.548 7.837 3.718 1.00 85.69 103 LEU A O 1
ATOM 885 N N . THR A 1 104 ? 12.636 7.265 5.876 1.00 85.56 104 THR A N 1
ATOM 886 C CA . THR A 1 104 ? 14.046 6.861 5.870 1.00 85.56 104 THR A CA 1
ATOM 887 C C . THR A 1 104 ? 14.290 5.412 5.496 1.00 85.56 104 THR A C 1
ATOM 889 O O . THR A 1 104 ? 15.397 5.123 5.061 1.00 85.56 104 THR A O 1
ATOM 892 N N . ASN A 1 105 ? 13.309 4.524 5.691 1.00 90.31 105 ASN A N 1
ATOM 893 C CA . ASN A 1 105 ? 13.492 3.090 5.488 1.00 90.31 105 ASN A CA 1
ATOM 894 C C . ASN A 1 105 ? 12.322 2.456 4.743 1.00 90.31 105 ASN A C 1
ATOM 896 O O . ASN A 1 105 ? 11.157 2.809 4.968 1.00 90.31 105 ASN A O 1
ATOM 900 N N . GLY A 1 106 ? 12.648 1.471 3.910 1.00 89.75 106 GLY A N 1
ATOM 901 C CA . GLY A 1 106 ? 11.711 0.574 3.252 1.00 89.75 106 GLY A CA 1
ATOM 902 C C . GLY A 1 106 ? 10.707 1.253 2.317 1.00 89.75 106 GLY A C 1
ATOM 903 O O . GLY A 1 106 ? 9.653 0.680 2.039 1.00 89.75 106 GLY A O 1
ATOM 904 N N . ASN A 1 107 ? 10.987 2.449 1.802 1.00 93.75 107 ASN A N 1
ATOM 905 C CA . ASN A 1 107 ? 10.166 3.037 0.744 1.00 93.75 107 ASN A CA 1
ATOM 906 C C . ASN A 1 107 ? 10.593 2.526 -0.635 1.00 93.75 107 ASN A C 1
ATOM 908 O O . ASN A 1 107 ? 11.608 1.842 -0.790 1.00 93.75 107 ASN A O 1
ATOM 912 N N . TRP A 1 108 ? 9.785 2.801 -1.652 1.00 94.75 108 TRP A N 1
ATOM 913 C CA . TRP A 1 108 ? 10.218 2.641 -3.036 1.00 94.75 108 TRP A CA 1
ATOM 914 C C . TRP A 1 108 ? 11.018 3.876 -3.463 1.00 94.75 108 TRP A C 1
ATOM 916 O O . TRP A 1 108 ? 10.885 4.939 -2.862 1.00 94.75 108 TRP A O 1
ATOM 926 N N . ILE A 1 109 ? 11.873 3.737 -4.470 1.00 95.31 109 ILE A N 1
ATOM 927 C CA . ILE A 1 109 ? 12.636 4.855 -5.033 1.00 95.31 109 ILE A CA 1
ATOM 928 C C . ILE A 1 109 ? 12.761 4.666 -6.541 1.00 95.31 109 ILE A C 1
ATOM 930 O O . ILE A 1 109 ? 13.012 3.561 -7.013 1.00 95.31 109 ILE A O 1
ATOM 934 N N . SER A 1 110 ? 12.580 5.737 -7.307 1.00 95.31 110 SER A N 1
ATOM 935 C CA . SER A 1 110 ? 12.676 5.683 -8.767 1.00 95.31 110 SER A CA 1
ATOM 936 C C . SER A 1 110 ? 14.097 5.862 -9.280 1.00 95.31 110 SER A C 1
ATOM 938 O O . SER A 1 110 ? 14.478 5.251 -10.278 1.00 95.31 110 SER A O 1
ATOM 940 N N . GLY A 1 111 ? 14.891 6.690 -8.602 1.00 92.19 111 GLY A N 1
ATOM 941 C CA . GLY A 1 111 ? 16.175 7.183 -9.082 1.00 92.19 111 GLY A CA 1
ATOM 942 C C . GLY A 1 111 ? 16.103 8.511 -9.826 1.00 92.19 111 GLY A C 1
ATOM 943 O O . GLY A 1 111 ? 17.148 9.059 -10.181 1.00 92.19 111 GLY A O 1
ATOM 944 N N . ILE A 1 112 ? 14.902 9.049 -10.030 1.00 93.38 112 ILE A N 1
ATOM 945 C CA . ILE A 1 112 ? 14.670 10.368 -10.608 1.00 93.38 112 ILE A CA 1
ATOM 946 C C . ILE A 1 112 ? 14.568 11.364 -9.451 1.00 93.38 112 ILE A C 1
ATOM 948 O O . ILE A 1 112 ? 13.540 11.441 -8.782 1.00 93.38 112 ILE A O 1
ATOM 952 N N . LYS A 1 113 ? 15.635 12.147 -9.224 1.00 90.88 113 LYS A N 1
ATOM 953 C CA . LYS A 1 113 ? 15.764 13.019 -8.039 1.00 90.88 113 LYS A CA 1
ATOM 954 C C . LYS A 1 113 ? 14.532 13.896 -7.756 1.00 90.88 113 LYS A C 1
ATOM 956 O O . LYS A 1 113 ? 14.102 13.901 -6.607 1.00 90.88 113 LYS A O 1
ATOM 961 N N . PRO A 1 114 ? 13.932 14.605 -8.739 1.00 91.38 114 PRO A N 1
ATOM 962 C CA . PRO A 1 114 ? 12.752 15.427 -8.465 1.00 91.38 114 PRO A CA 1
ATOM 963 C C . PRO A 1 114 ? 11.542 14.619 -7.995 1.00 91.38 114 PRO A C 1
ATOM 965 O O . PRO A 1 114 ? 10.792 15.095 -7.154 1.00 91.38 114 PRO A O 1
ATOM 968 N N . ILE A 1 115 ? 11.362 13.405 -8.523 1.00 92.00 115 ILE A N 1
ATOM 969 C CA . ILE A 1 115 ? 10.255 12.519 -8.152 1.00 92.00 115 ILE A CA 1
ATOM 970 C C . ILE A 1 115 ? 10.498 11.980 -6.746 1.00 92.00 115 ILE A C 1
ATOM 972 O O . ILE A 1 115 ? 9.641 12.126 -5.881 1.00 92.00 115 ILE A O 1
ATOM 976 N N . ASP A 1 116 ? 11.693 11.445 -6.497 1.00 92.62 116 ASP A N 1
ATOM 977 C CA . ASP A 1 116 ? 12.063 10.885 -5.196 1.00 92.62 116 ASP A CA 1
ATOM 978 C C . ASP A 1 116 ? 11.981 11.939 -4.078 1.00 92.62 116 ASP A C 1
ATOM 980 O O . ASP A 1 116 ? 11.533 11.645 -2.970 1.00 92.62 116 ASP A O 1
ATOM 984 N N . ALA A 1 117 ? 12.335 13.193 -4.378 1.00 91.12 117 ALA A N 1
ATOM 985 C CA . ALA A 1 117 ? 12.264 14.293 -3.422 1.00 91.12 117 ALA A CA 1
ATOM 986 C C . ALA A 1 117 ? 10.834 14.651 -2.984 1.00 91.12 117 ALA A C 1
ATOM 988 O O . ALA A 1 117 ? 10.665 15.158 -1.875 1.00 91.12 117 ALA A O 1
ATOM 989 N N . MET A 1 118 ? 9.805 14.366 -3.796 1.00 88.81 118 MET A N 1
ATOM 990 C CA . MET A 1 118 ? 8.411 14.672 -3.441 1.00 88.81 118 MET A CA 1
ATOM 991 C C . MET A 1 118 ? 7.906 13.849 -2.254 1.00 88.81 118 MET A C 1
ATOM 993 O O . MET A 1 118 ? 7.069 14.335 -1.499 1.00 88.81 118 MET A O 1
ATOM 997 N N . PHE A 1 119 ? 8.393 12.616 -2.089 1.00 84.94 119 PHE A N 1
ATOM 998 C CA . PHE A 1 119 ? 7.898 11.701 -1.056 1.00 84.94 119 PHE A CA 1
ATOM 999 C C . PHE A 1 119 ? 8.974 11.191 -0.093 1.00 84.94 119 PHE A C 1
ATOM 1001 O O . PHE A 1 119 ? 8.609 10.734 0.983 1.00 84.94 119 PHE A O 1
ATOM 1008 N N . LEU A 1 120 ? 10.272 11.291 -0.413 1.00 88.50 120 LEU A N 1
ATOM 1009 C CA . LEU A 1 120 ? 11.373 10.960 0.513 1.00 88.50 120 LEU A CA 1
ATOM 1010 C C . LEU A 1 120 ? 12.130 12.194 1.022 1.00 88.50 120 LEU A C 1
ATOM 1012 O O . LEU A 1 120 ? 13.003 12.066 1.880 1.00 88.50 120 LEU A O 1
ATOM 1016 N N . GLY A 1 121 ? 11.833 13.384 0.495 1.00 87.62 121 GLY A N 1
ATOM 1017 C CA . GLY A 1 121 ? 12.615 14.589 0.764 1.00 87.62 121 GLY A CA 1
ATOM 1018 C C . GLY A 1 121 ? 14.001 14.557 0.108 1.00 87.62 121 GLY A C 1
ATOM 1019 O O . GLY A 1 121 ? 14.292 13.723 -0.750 1.00 87.62 121 GLY A O 1
ATOM 1020 N N . ASN A 1 122 ? 14.876 15.487 0.496 1.00 85.44 122 ASN A N 1
ATOM 1021 C CA . ASN A 1 122 ? 16.192 15.640 -0.129 1.00 85.44 122 ASN A CA 1
ATOM 1022 C C . ASN A 1 122 ? 17.086 14.396 0.088 1.00 85.44 122 ASN A C 1
ATOM 1024 O O . ASN A 1 122 ? 17.382 14.027 1.221 1.00 85.44 122 ASN A O 1
ATOM 1028 N N . GLN A 1 123 ? 17.536 13.780 -1.011 1.00 82.81 123 GLN A N 1
ATOM 1029 C CA . GLN A 1 123 ? 18.386 12.580 -1.026 1.00 82.81 123 GLN A CA 1
ATOM 1030 C C . GLN A 1 123 ? 19.878 12.879 -1.299 1.00 82.81 123 GLN A C 1
ATOM 1032 O O . GLN A 1 123 ? 20.666 11.946 -1.446 1.00 82.81 123 GLN A O 1
ATOM 1037 N N . ASP A 1 124 ? 20.293 14.146 -1.397 1.00 82.94 124 ASP A N 1
ATOM 1038 C CA . ASP A 1 124 ? 21.672 14.521 -1.757 1.00 82.94 124 ASP A CA 1
ATOM 1039 C C . ASP A 1 124 ? 22.680 14.349 -0.606 1.00 82.94 124 ASP A C 1
ATOM 1041 O O . ASP A 1 124 ? 23.882 14.261 -0.848 1.00 82.94 124 ASP A O 1
ATOM 1045 N N . HIS A 1 125 ? 22.207 14.248 0.639 1.00 83.50 125 HIS A N 1
ATOM 1046 C CA . HIS A 1 125 ? 23.047 14.124 1.839 1.00 83.50 125 HIS A CA 1
ATOM 1047 C C . HIS A 1 125 ? 23.033 12.718 2.460 1.00 83.50 125 HIS A C 1
ATOM 1049 O O . HIS A 1 125 ? 23.239 12.563 3.663 1.00 83.50 125 HIS A O 1
ATOM 1055 N N . LEU A 1 126 ? 22.771 11.683 1.658 1.00 84.94 126 LEU A N 1
ATOM 1056 C CA . LEU A 1 126 ? 22.838 10.298 2.126 1.00 84.94 126 LEU A CA 1
ATOM 1057 C C . LEU A 1 126 ? 24.283 9.882 2.428 1.00 84.94 126 LEU A C 1
ATOM 1059 O O . LEU A 1 126 ? 25.214 10.251 1.707 1.00 84.94 126 LEU A O 1
ATOM 1063 N N . THR A 1 127 ? 24.474 9.067 3.466 1.00 86.25 127 THR A N 1
ATOM 1064 C CA . THR A 1 127 ?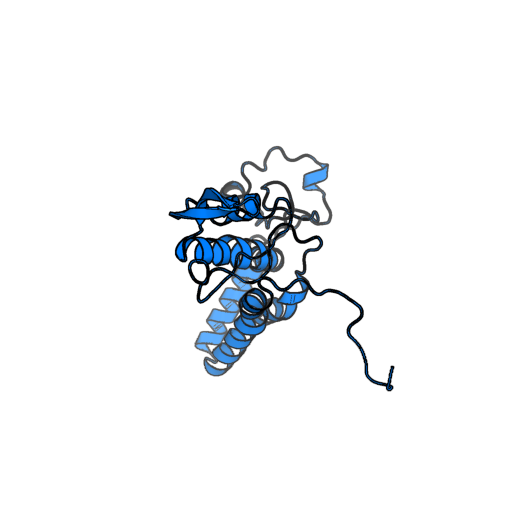 25.799 8.526 3.789 1.00 86.25 127 THR A CA 1
ATOM 1065 C C . THR A 1 127 ? 26.259 7.524 2.719 1.00 86.25 127 THR A C 1
ATOM 1067 O O . THR A 1 127 ? 25.425 6.892 2.057 1.00 86.25 127 THR A O 1
ATOM 1070 N N . PRO A 1 128 ? 27.579 7.303 2.552 1.00 85.75 128 PRO A N 1
ATOM 1071 C CA . PRO A 1 128 ? 28.087 6.281 1.634 1.00 85.75 128 PRO A CA 1
ATOM 1072 C C . PRO A 1 128 ? 27.526 4.883 1.921 1.00 85.75 128 PRO A C 1
ATOM 1074 O O . PRO A 1 128 ? 27.288 4.112 0.995 1.00 85.75 128 PRO A O 1
ATOM 1077 N N . GLU A 1 129 ? 27.266 4.565 3.191 1.00 85.56 129 GLU A N 1
ATOM 1078 C CA . GLU A 1 129 ? 26.648 3.301 3.597 1.00 85.56 129 GLU A CA 1
ATOM 1079 C C . GLU A 1 129 ? 25.210 3.176 3.088 1.00 85.56 129 GLU A C 1
ATOM 1081 O O . GLU A 1 129 ? 24.837 2.127 2.574 1.00 85.56 129 GLU A O 1
ATOM 1086 N N . GLN A 1 130 ? 24.408 4.244 3.179 1.00 85.12 130 GLN A N 1
ATOM 1087 C CA . GLN A 1 130 ? 23.031 4.262 2.672 1.00 85.12 130 GLN A CA 1
ATOM 1088 C C . GLN A 1 130 ? 22.980 4.145 1.145 1.00 85.12 130 GLN A C 1
ATOM 1090 O O . GLN A 1 130 ? 22.107 3.471 0.599 1.00 85.12 130 GLN A O 1
ATOM 1095 N N . LEU A 1 131 ? 23.921 4.786 0.448 1.00 85.81 131 LEU A N 1
ATOM 1096 C CA . LEU A 1 131 ? 24.003 4.741 -1.012 1.00 85.81 131 LEU A CA 1
ATOM 1097 C C . LEU A 1 131 ? 24.431 3.369 -1.544 1.00 85.81 131 LEU A C 1
ATOM 1099 O O . LEU A 1 131 ? 23.959 2.974 -2.608 1.00 85.81 131 LEU A O 1
ATOM 1103 N N . ASN A 1 132 ? 25.283 2.652 -0.807 1.00 86.19 132 ASN A N 1
ATOM 1104 C CA . ASN A 1 132 ? 25.860 1.373 -1.227 1.00 86.19 132 ASN A CA 1
ATOM 1105 C C . ASN A 1 132 ? 25.186 0.146 -0.589 1.00 86.19 132 ASN A C 1
ATOM 1107 O O . ASN A 1 132 ? 25.752 -0.948 -0.602 1.00 86.19 132 ASN A O 1
ATOM 1111 N N . ARG A 1 133 ? 23.978 0.290 -0.030 1.00 87.69 133 ARG A N 1
ATOM 1112 C CA . ARG A 1 133 ? 23.225 -0.862 0.485 1.00 87.69 133 ARG A CA 1
ATOM 1113 C C . ARG A 1 133 ? 22.830 -1.823 -0.629 1.00 87.69 133 ARG A C 1
ATOM 1115 O O . ARG A 1 133 ? 22.310 -1.407 -1.658 1.00 87.69 133 ARG A O 1
ATOM 1122 N N . ILE A 1 134 ? 22.953 -3.121 -0.355 1.00 86.81 134 ILE A N 1
ATOM 1123 C CA . ILE A 1 134 ? 22.591 -4.202 -1.287 1.00 86.81 134 ILE A CA 1
ATOM 1124 C C . ILE A 1 134 ? 21.105 -4.132 -1.677 1.00 86.81 134 ILE A C 1
ATOM 1126 O O . ILE A 1 134 ? 20.750 -4.366 -2.828 1.00 86.81 134 ILE A O 1
ATOM 1130 N N . GLY A 1 135 ? 20.232 -3.768 -0.732 1.00 86.12 135 GLY A N 1
ATOM 1131 C CA . GLY A 1 135 ? 18.793 -3.636 -0.973 1.00 86.12 135 GLY A CA 1
ATOM 1132 C C . GLY A 1 135 ? 18.373 -2.407 -1.785 1.00 86.12 135 GLY A C 1
ATOM 1133 O O . GLY A 1 135 ? 17.201 -2.311 -2.149 1.00 86.12 135 GLY A O 1
ATOM 1134 N N . ARG A 1 136 ? 19.286 -1.466 -2.061 1.00 92.56 136 ARG A N 1
ATOM 1135 C CA . ARG A 1 136 ? 18.974 -0.231 -2.785 1.00 92.56 136 ARG A CA 1
ATOM 1136 C C . ARG A 1 136 ? 19.033 -0.469 -4.289 1.00 92.56 136 ARG A C 1
ATOM 1138 O O . ARG A 1 136 ? 20.099 -0.716 -4.847 1.00 92.56 136 ARG A O 1
ATOM 1145 N N . ASN A 1 137 ? 17.904 -0.320 -4.973 1.00 94.69 137 ASN A N 1
ATOM 1146 C CA . ASN A 1 137 ? 17.826 -0.442 -6.427 1.00 94.69 137 ASN A CA 1
ATOM 1147 C C . ASN A 1 137 ? 16.943 0.659 -7.038 1.00 94.69 137 ASN A C 1
ATOM 1149 O O . ASN A 1 137 ? 16.056 1.210 -6.391 1.00 94.69 137 ASN A O 1
ATOM 1153 N N . ARG A 1 138 ? 17.253 1.041 -8.280 1.00 95.12 138 ARG A N 1
ATOM 1154 C CA . ARG A 1 138 ? 16.599 2.135 -9.011 1.00 95.12 138 ARG A CA 1
ATOM 1155 C C . ARG A 1 138 ? 16.360 1.680 -10.438 1.00 95.12 138 ARG A C 1
ATOM 1157 O O . ARG A 1 138 ? 17.319 1.502 -11.185 1.00 95.12 138 ARG A O 1
ATOM 1164 N N . TYR A 1 139 ? 15.101 1.482 -10.803 1.00 96.00 139 TYR A N 1
ATOM 1165 C CA . TYR A 1 139 ? 14.722 1.012 -12.135 1.00 96.00 139 TYR A CA 1
ATOM 1166 C C . TYR A 1 139 ? 14.229 2.135 -13.048 1.00 96.00 139 TYR A C 1
ATOM 1168 O O . TYR A 1 139 ? 13.897 1.866 -14.199 1.00 96.00 139 TYR A O 1
ATOM 1176 N N . PHE A 1 140 ? 14.184 3.385 -12.568 1.00 96.12 140 PHE A N 1
ATOM 1177 C CA . PHE A 1 140 ? 13.801 4.563 -13.356 1.00 96.12 140 PHE A CA 1
ATOM 1178 C C . PHE A 1 140 ? 12.442 4.401 -14.054 1.00 96.12 140 PHE A C 1
ATOM 1180 O O . PHE A 1 140 ? 12.256 4.858 -15.178 1.00 96.12 140 PHE A O 1
ATOM 1187 N N . PHE A 1 141 ? 11.504 3.714 -13.390 1.00 97.25 141 PHE A N 1
ATOM 1188 C CA . PHE A 1 141 ? 10.189 3.330 -13.920 1.00 97.25 141 PHE A CA 1
ATOM 1189 C C . PHE A 1 141 ? 10.206 2.418 -15.159 1.00 97.25 141 PHE A C 1
ATOM 1191 O O . PHE A 1 141 ? 9.135 2.120 -15.680 1.00 97.25 141 PHE A O 1
ATOM 1198 N N . LEU A 1 142 ? 11.361 1.937 -15.632 1.00 96.62 142 LEU A N 1
ATOM 1199 C CA . LEU A 1 142 ? 11.439 1.151 -16.869 1.00 96.62 142 LEU A CA 1
ATOM 1200 C C . LEU A 1 142 ? 10.545 -0.104 -16.831 1.00 96.62 142 LEU A C 1
ATOM 1202 O O . LEU A 1 142 ? 9.735 -0.256 -17.747 1.00 96.62 142 LEU A O 1
ATOM 1206 N N . PRO A 1 143 ? 10.586 -0.966 -15.791 1.00 96.62 143 PRO A N 1
ATOM 1207 C CA . PRO A 1 143 ? 9.696 -2.123 -15.727 1.00 96.62 143 PRO A CA 1
ATOM 1208 C C . PRO A 1 143 ? 8.218 -1.728 -15.618 1.00 96.62 143 PRO A C 1
ATOM 1210 O O . PRO A 1 143 ? 7.372 -2.376 -16.229 1.00 96.62 143 PRO A O 1
ATOM 1213 N N . LEU A 1 144 ? 7.897 -0.653 -14.884 1.00 97.12 144 LEU A N 1
ATOM 1214 C CA . LEU A 1 144 ? 6.525 -0.147 -14.786 1.00 97.12 144 LEU A CA 1
ATOM 1215 C C . LEU A 1 144 ? 5.993 0.287 -16.155 1.00 97.12 144 LEU A C 1
ATOM 1217 O O . LEU A 1 144 ? 4.887 -0.087 -16.534 1.00 97.12 144 LEU A O 1
ATOM 1221 N N . ILE A 1 145 ? 6.783 1.061 -16.901 1.00 97.50 145 ILE A N 1
ATOM 1222 C CA . ILE A 1 145 ? 6.423 1.541 -18.238 1.00 97.50 145 ILE A CA 1
ATOM 1223 C C . ILE A 1 145 ? 6.233 0.356 -19.186 1.00 97.50 145 ILE A C 1
ATOM 1225 O O . ILE A 1 145 ? 5.249 0.332 -19.920 1.00 97.50 145 ILE A O 1
ATOM 1229 N N . LEU A 1 146 ? 7.119 -0.644 -19.146 1.00 96.88 146 LEU A N 1
ATOM 1230 C CA . LEU A 1 146 ? 6.981 -1.851 -19.964 1.00 96.88 146 LEU A CA 1
ATOM 1231 C C . LEU A 1 146 ? 5.686 -2.612 -19.654 1.00 96.88 146 LEU A C 1
ATOM 1233 O O . LEU A 1 146 ? 4.952 -2.920 -20.587 1.00 96.88 146 LEU A O 1
ATOM 1237 N N . GLY A 1 147 ? 5.353 -2.825 -18.377 1.00 96.06 147 GLY A N 1
ATOM 1238 C CA . GLY A 1 147 ? 4.089 -3.471 -17.997 1.00 96.06 147 GLY A CA 1
ATOM 1239 C C . GLY A 1 147 ? 2.854 -2.675 -18.440 1.00 96.06 147 GLY A C 1
ATOM 1240 O O . GLY A 1 147 ? 1.884 -3.243 -18.939 1.00 96.06 147 GLY A O 1
ATOM 1241 N N . LEU A 1 148 ? 2.895 -1.339 -18.357 1.00 96.12 148 LEU A N 1
ATOM 1242 C CA . LEU A 1 148 ? 1.815 -0.479 -18.861 1.00 96.12 148 LEU A CA 1
ATOM 1243 C C . LEU A 1 148 ? 1.673 -0.544 -20.390 1.00 96.12 148 LEU A C 1
ATOM 1245 O O . LEU A 1 148 ? 0.552 -0.568 -20.902 1.00 96.12 148 LEU A O 1
ATOM 1249 N N . LEU A 1 149 ? 2.787 -0.593 -21.125 1.00 96.75 149 LEU A N 1
ATOM 1250 C CA . LEU A 1 149 ? 2.774 -0.788 -22.576 1.00 96.75 149 LEU A CA 1
ATOM 1251 C C . LEU A 1 149 ? 2.248 -2.181 -22.948 1.00 96.75 149 LEU A C 1
ATOM 1253 O O . LEU A 1 149 ? 1.457 -2.287 -23.886 1.00 96.75 149 LEU A O 1
ATOM 1257 N N . GLY A 1 150 ? 2.617 -3.221 -22.194 1.00 95.31 150 GLY A N 1
ATOM 1258 C CA . GLY A 1 150 ? 2.093 -4.582 -22.334 1.00 95.31 150 GLY A CA 1
ATOM 1259 C C . GLY A 1 150 ? 0.576 -4.635 -22.148 1.00 95.31 150 GLY A C 1
ATOM 1260 O O . GLY A 1 150 ? -0.139 -5.145 -23.013 1.00 95.31 150 GLY A O 1
ATOM 1261 N N . LEU A 1 151 ? 0.057 -3.992 -21.096 1.00 95.25 151 LEU A N 1
ATOM 1262 C CA . LEU A 1 151 ? -1.384 -3.835 -20.869 1.00 95.25 151 LEU A CA 1
ATOM 1263 C C . LEU A 1 151 ? -2.078 -3.085 -22.017 1.00 95.25 151 LEU A C 1
ATOM 1265 O O . LEU A 1 151 ? -3.136 -3.513 -22.486 1.00 95.25 151 LEU A O 1
ATOM 1269 N N . GLY A 1 152 ? -1.485 -1.989 -22.501 1.00 95.25 152 GLY A N 1
ATOM 1270 C CA . GLY A 1 152 ? -2.010 -1.227 -23.638 1.00 95.25 152 GLY A CA 1
ATOM 1271 C C . GLY A 1 152 ? -2.052 -2.049 -24.929 1.00 95.25 152 GLY A C 1
ATOM 1272 O O . GLY A 1 152 ? -3.054 -2.044 -25.647 1.00 95.25 152 GLY A O 1
ATOM 1273 N N . TYR A 1 153 ? -1.000 -2.820 -25.198 1.00 95.44 153 TYR A N 1
ATOM 1274 C CA . TYR A 1 153 ? -0.936 -3.730 -26.337 1.00 95.44 153 TYR A CA 1
ATOM 1275 C C . TYR A 1 153 ? -1.971 -4.857 -26.228 1.00 95.44 153 TYR A C 1
ATOM 1277 O O . TYR A 1 153 ? -2.700 -5.130 -27.188 1.00 95.44 153 TYR A O 1
ATOM 1285 N N . GLN A 1 154 ? -2.102 -5.473 -25.051 1.00 94.81 154 GLN A N 1
ATOM 1286 C CA . GLN A 1 154 ? -3.091 -6.518 -24.805 1.00 94.81 154 GLN A CA 1
ATOM 1287 C C . GLN A 1 154 ? -4.522 -5.985 -24.941 1.00 94.81 154 GLN A C 1
ATOM 1289 O O . GLN A 1 154 ? -5.367 -6.662 -25.518 1.00 94.81 154 GLN A O 1
ATOM 1294 N N . TYR A 1 155 ? -4.798 -4.754 -24.504 1.00 95.12 155 TYR A N 1
ATOM 1295 C CA . TYR A 1 155 ? -6.102 -4.114 -24.697 1.00 95.12 155 TYR A CA 1
ATOM 1296 C C . TYR A 1 155 ? -6.493 -3.968 -26.172 1.00 95.12 155 TYR A C 1
ATOM 1298 O O . TYR A 1 155 ? -7.662 -4.148 -26.528 1.00 95.12 155 TYR A O 1
ATOM 1306 N N . ILE A 1 156 ? -5.527 -3.668 -27.042 1.00 95.75 156 ILE A N 1
ATOM 1307 C CA . ILE A 1 156 ? -5.768 -3.548 -28.483 1.00 95.75 156 ILE A CA 1
ATOM 1308 C C . ILE A 1 156 ? -5.955 -4.933 -29.117 1.00 95.75 156 ILE A C 1
ATOM 1310 O O . ILE A 1 156 ? -6.821 -5.098 -29.977 1.00 95.75 156 ILE A O 1
ATOM 1314 N N . ARG A 1 157 ? -5.167 -5.930 -28.695 1.00 95.56 157 ARG A N 1
ATOM 1315 C CA . ARG A 1 157 ? -5.088 -7.239 -29.359 1.00 95.56 157 ARG A CA 1
ATOM 1316 C C . ARG A 1 157 ? -6.073 -8.284 -28.834 1.00 95.56 157 ARG A C 1
ATOM 1318 O O . ARG A 1 157 ? -6.637 -9.027 -29.631 1.00 95.56 157 ARG A O 1
ATOM 1325 N N . ASP A 1 158 ? -6.274 -8.362 -27.521 1.00 95.12 158 ASP A N 1
ATOM 1326 C CA . ASP A 1 158 ? -7.109 -9.376 -26.873 1.00 95.12 158 ASP A CA 1
ATOM 1327 C C . ASP A 1 158 ? -7.751 -8.868 -25.571 1.00 95.12 158 ASP A C 1
ATOM 1329 O O . ASP A 1 158 ? -7.269 -9.068 -24.451 1.00 95.12 158 ASP A O 1
ATOM 1333 N N . LYS A 1 159 ? -8.923 -8.253 -25.731 1.00 94.50 159 LYS A N 1
ATOM 1334 C CA . LYS A 1 159 ? -9.724 -7.722 -24.621 1.00 94.50 159 LYS A CA 1
ATOM 1335 C C . LYS A 1 159 ? -10.249 -8.804 -23.679 1.00 94.50 159 LYS A C 1
ATOM 1337 O O . LYS A 1 159 ? -10.486 -8.514 -22.510 1.00 94.50 159 LYS A O 1
ATOM 1342 N N . ARG A 1 160 ? -10.469 -10.034 -24.163 1.00 94.31 160 ARG A N 1
ATOM 1343 C CA . ARG A 1 160 ? -11.012 -11.113 -23.322 1.00 94.31 160 ARG A CA 1
ATOM 1344 C C . ARG A 1 160 ? -9.950 -11.578 -22.341 1.00 94.31 160 ARG A C 1
ATOM 1346 O O . ARG A 1 160 ? -10.213 -11.611 -21.142 1.00 94.31 160 ARG A O 1
ATOM 1353 N N . ASN A 1 161 ? -8.744 -11.850 -22.835 1.00 93.62 161 ASN A N 1
ATOM 1354 C CA . ASN A 1 161 ? -7.634 -12.210 -21.962 1.00 93.62 161 ASN A CA 1
ATOM 1355 C C . ASN A 1 161 ? -7.193 -11.041 -21.076 1.00 93.62 161 ASN A C 1
ATOM 1357 O O . ASN A 1 161 ? -6.853 -11.282 -19.922 1.00 93.62 161 ASN A O 1
ATOM 1361 N N . LEU A 1 162 ? -7.299 -9.787 -21.532 1.00 95.12 162 LEU A N 1
ATOM 1362 C CA . LEU A 1 162 ? -7.061 -8.635 -20.658 1.00 95.12 162 LEU A CA 1
ATOM 1363 C C . LEU A 1 162 ? -7.957 -8.666 -19.412 1.00 95.12 162 LEU A C 1
ATOM 1365 O O . LEU A 1 162 ? -7.472 -8.426 -18.308 1.00 95.12 162 LEU A O 1
ATOM 1369 N N . ILE A 1 163 ? -9.252 -8.966 -19.569 1.00 95.44 163 ILE A N 1
ATOM 1370 C CA . ILE A 1 163 ? -10.181 -9.057 -18.432 1.00 95.44 163 ILE A CA 1
ATOM 1371 C C . ILE A 1 163 ? -9.742 -10.175 -17.484 1.00 95.44 163 ILE A C 1
ATOM 1373 O O . ILE A 1 163 ? -9.710 -9.962 -16.276 1.00 95.44 163 ILE A O 1
ATOM 1377 N N . VAL A 1 164 ? -9.358 -11.339 -18.017 1.00 95.56 164 VAL A N 1
ATOM 1378 C CA . VAL A 1 164 ? -8.883 -12.474 -17.208 1.00 95.56 164 VAL A CA 1
ATOM 1379 C C . VAL A 1 164 ? -7.632 -12.101 -16.410 1.00 95.56 164 VAL A C 1
ATOM 1381 O O . VAL A 1 164 ? -7.585 -12.346 -15.205 1.00 95.56 164 VAL A O 1
ATOM 1384 N N . VAL A 1 165 ? -6.642 -11.466 -17.042 1.00 95.25 165 VAL A N 1
ATOM 1385 C CA . VAL A 1 165 ? -5.400 -11.077 -16.358 1.00 95.25 165 VAL A CA 1
ATOM 1386 C C . VAL A 1 165 ? -5.639 -9.933 -15.370 1.00 95.25 165 VAL A C 1
ATOM 1388 O O . VAL A 1 165 ? -5.103 -9.956 -14.266 1.00 95.25 165 VAL A O 1
ATOM 1391 N N . SER A 1 166 ? -6.513 -8.979 -15.699 1.00 95.19 166 SER A N 1
ATOM 1392 C CA . SER A 1 166 ? -6.902 -7.895 -14.784 1.00 95.19 166 SER A CA 1
ATOM 1393 C C . SER A 1 166 ? -7.626 -8.432 -13.548 1.00 95.19 166 SER A C 1
ATOM 1395 O O . SER A 1 166 ? -7.355 -8.000 -12.430 1.00 95.19 166 SER A O 1
ATOM 1397 N N . LEU A 1 167 ? -8.523 -9.407 -13.726 1.00 96.44 167 LEU A N 1
ATOM 1398 C CA . LEU A 1 167 ? -9.178 -10.099 -12.617 1.00 96.44 167 LEU A CA 1
ATOM 1399 C C . LEU A 1 167 ? -8.164 -10.854 -11.764 1.00 96.44 167 LEU A C 1
ATOM 1401 O O . LEU A 1 167 ? -8.223 -10.752 -10.542 1.00 96.44 167 LEU A O 1
ATOM 1405 N N . LEU A 1 168 ? -7.216 -11.557 -12.389 1.00 96.25 168 LEU A N 1
ATOM 1406 C CA . LEU A 1 168 ? -6.135 -12.221 -11.669 1.00 96.25 168 LEU A CA 1
ATOM 1407 C C . LEU A 1 168 ? -5.342 -11.207 -10.833 1.00 96.25 168 LEU A C 1
ATOM 1409 O O . LEU A 1 168 ? -5.237 -11.392 -9.626 1.00 96.25 168 LEU A O 1
ATOM 1413 N N . PHE A 1 169 ? -4.901 -10.097 -11.434 1.00 96.81 169 PHE A N 1
ATOM 1414 C CA . PHE A 1 169 ? -4.188 -9.011 -10.753 1.00 96.81 169 PHE A CA 1
ATOM 1415 C C . PHE A 1 169 ? -4.951 -8.478 -9.532 1.00 96.81 169 PHE A C 1
ATOM 1417 O O . PHE A 1 169 ? -4.380 -8.330 -8.449 1.00 96.81 169 PHE A O 1
ATOM 1424 N N . VAL A 1 170 ? -6.251 -8.209 -9.683 1.00 96.88 170 VAL A N 1
ATOM 1425 C CA . VAL A 1 170 ? -7.090 -7.692 -8.593 1.00 96.88 170 VAL A CA 1
ATOM 1426 C C . VAL A 1 170 ? -7.277 -8.742 -7.497 1.00 96.88 170 VAL A C 1
ATOM 1428 O O . VAL A 1 170 ? -7.149 -8.415 -6.315 1.00 96.88 170 VAL A O 1
ATOM 1431 N N . LEU A 1 171 ? -7.547 -9.998 -7.859 1.00 97.25 171 LEU A N 1
ATOM 1432 C CA . LEU A 1 171 ? -7.808 -11.076 -6.903 1.00 97.25 171 LEU A CA 1
ATOM 1433 C C . LEU A 1 171 ? -6.559 -11.479 -6.116 1.00 97.25 171 LEU A C 1
ATOM 1435 O O . LEU A 1 171 ? -6.649 -11.721 -4.916 1.00 97.25 171 LEU A O 1
ATOM 1439 N N . THR A 1 172 ? -5.390 -11.511 -6.753 1.00 96.38 172 THR A N 1
ATOM 1440 C CA . THR A 1 172 ? -4.123 -11.876 -6.099 1.00 96.38 172 THR A CA 1
ATOM 1441 C C . THR A 1 172 ? -3.371 -10.678 -5.521 1.00 96.38 172 THR A C 1
ATOM 1443 O O . THR A 1 172 ? -2.249 -10.830 -5.048 1.00 96.38 172 THR A O 1
ATOM 1446 N N . GLY A 1 173 ? -3.959 -9.482 -5.578 1.00 96.00 173 GLY A N 1
ATOM 1447 C CA . GLY A 1 173 ? -3.398 -8.253 -5.026 1.00 96.00 173 GLY A CA 1
ATOM 1448 C C . GLY A 1 173 ? -4.376 -7.596 -4.063 1.00 96.00 173 GLY A C 1
ATOM 1449 O O . GLY A 1 173 ? -4.396 -7.881 -2.866 1.00 96.00 173 GLY A O 1
ATOM 1450 N N . ILE A 1 174 ? -5.235 -6.736 -4.606 1.00 95.50 174 ILE A N 1
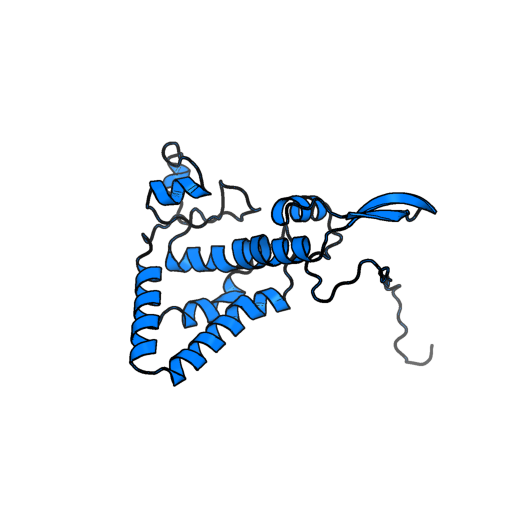ATOM 1451 C CA . ILE A 1 174 ? -6.182 -5.905 -3.850 1.00 95.50 174 ILE A CA 1
ATOM 1452 C C . ILE A 1 174 ? -7.144 -6.752 -3.003 1.00 95.50 174 ILE A C 1
ATOM 1454 O O . ILE A 1 174 ? -7.396 -6.423 -1.844 1.00 95.50 174 ILE A O 1
ATOM 1458 N N . ALA A 1 175 ? -7.668 -7.860 -3.532 1.00 96.31 175 ALA A N 1
ATOM 1459 C CA . ALA A 1 175 ? -8.604 -8.694 -2.778 1.00 96.31 175 ALA A CA 1
ATOM 1460 C C . ALA A 1 175 ? -7.932 -9.382 -1.578 1.00 96.31 175 ALA A C 1
ATOM 1462 O O . ALA A 1 175 ? -8.555 -9.510 -0.524 1.00 96.31 175 ALA A O 1
ATOM 1463 N N . ILE A 1 176 ? -6.649 -9.748 -1.690 1.00 95.06 176 ILE A N 1
ATOM 1464 C CA . ILE A 1 176 ? -5.868 -10.276 -0.562 1.00 95.06 176 ILE A CA 1
ATOM 1465 C C . ILE A 1 176 ? -5.734 -9.216 0.534 1.00 95.06 176 ILE A C 1
ATOM 1467 O O . ILE A 1 176 ? -5.912 -9.539 1.707 1.00 95.06 176 ILE A O 1
ATOM 1471 N N . VAL A 1 177 ? -5.490 -7.950 0.179 1.00 95.06 177 VAL A N 1
ATOM 1472 C CA . VAL A 1 177 ? -5.445 -6.843 1.153 1.00 95.06 177 VAL A CA 1
ATOM 1473 C C . VAL A 1 177 ? -6.774 -6.723 1.904 1.00 95.06 177 VAL A C 1
ATOM 1475 O O . VAL A 1 177 ? -6.797 -6.659 3.136 1.00 95.06 177 VAL A O 1
ATOM 1478 N N . VAL A 1 178 ? -7.891 -6.740 1.169 1.00 95.25 178 VAL A N 1
ATOM 1479 C CA . VAL A 1 178 ? -9.239 -6.677 1.754 1.00 95.25 178 VAL A CA 1
ATOM 1480 C C . VAL A 1 178 ? -9.498 -7.865 2.684 1.00 95.25 178 VAL A C 1
ATOM 1482 O O . VAL A 1 178 ? -10.035 -7.678 3.780 1.00 95.25 178 VAL A O 1
ATOM 1485 N N . TYR A 1 179 ? -9.095 -9.067 2.271 1.00 94.25 179 TYR A N 1
ATOM 1486 C CA . TYR A 1 179 ? -9.279 -10.300 3.031 1.00 94.25 179 TYR A CA 1
ATOM 1487 C C . TYR A 1 179 ? -8.439 -10.335 4.3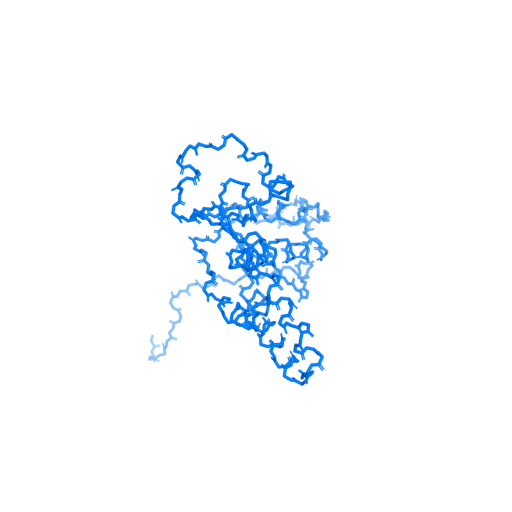12 1.00 94.25 179 TYR A C 1
ATOM 1489 O O . TYR A 1 179 ? -8.960 -10.641 5.383 1.00 94.25 179 TYR A O 1
ATOM 1497 N N . LEU A 1 180 ? -7.150 -9.997 4.223 1.00 92.50 180 LEU A N 1
ATOM 1498 C CA . LEU A 1 180 ? -6.235 -10.053 5.364 1.00 92.50 180 LEU A CA 1
ATOM 1499 C C . LEU A 1 180 ? -6.505 -8.957 6.398 1.00 92.50 180 LEU A C 1
ATOM 1501 O O . LEU A 1 180 ? -6.135 -9.134 7.556 1.00 92.50 180 LEU A O 1
ATOM 1505 N N . ASN A 1 181 ? -7.120 -7.841 5.989 1.00 94.19 181 ASN A N 1
ATOM 1506 C CA . ASN A 1 181 ? -7.431 -6.695 6.845 1.00 94.19 181 ASN A CA 1
ATOM 1507 C C . ASN A 1 181 ? -6.260 -6.300 7.766 1.00 94.19 181 ASN A C 1
ATOM 1509 O O . ASN A 1 181 ? -6.374 -6.254 8.996 1.00 94.19 181 ASN A O 1
ATOM 1513 N N . GLN A 1 182 ? -5.108 -6.085 7.134 1.00 91.62 182 GLN A N 1
ATOM 1514 C CA . GLN A 1 182 ? -3.822 -5.838 7.773 1.00 91.62 182 GLN A CA 1
ATOM 1515 C C . GLN A 1 182 ? -3.864 -4.619 8.708 1.00 91.62 182 GLN A C 1
ATOM 1517 O O . GLN A 1 182 ? -4.309 -3.543 8.307 1.00 91.62 182 GLN A O 1
ATOM 1522 N N . TYR A 1 183 ? -3.376 -4.799 9.937 1.00 91.69 183 TYR A N 1
ATOM 1523 C CA . TYR A 1 183 ? -3.253 -3.762 10.967 1.00 91.69 183 TYR A CA 1
ATOM 1524 C C . TYR A 1 183 ? -1.826 -3.158 10.978 1.00 91.69 183 TYR A C 1
ATOM 1526 O O . TYR A 1 183 ? -0.911 -3.792 10.433 1.00 91.69 183 TYR A O 1
ATOM 1534 N N . PRO A 1 184 ? -1.625 -1.948 11.549 1.00 90.75 184 PRO A N 1
ATOM 1535 C CA . PRO A 1 184 ? -0.318 -1.288 11.619 1.00 90.75 184 PRO A CA 1
ATOM 1536 C C . PRO A 1 184 ? 0.692 -2.032 12.501 1.00 90.75 184 PRO A C 1
ATOM 1538 O O . PRO A 1 184 ? 0.312 -2.857 13.318 1.00 90.75 184 PRO A O 1
ATOM 1541 N N . LEU A 1 185 ? 1.986 -1.732 12.344 1.00 87.06 185 LEU A N 1
ATOM 1542 C CA . LEU A 1 185 ? 3.075 -2.323 13.147 1.00 87.06 185 LEU A CA 1
ATOM 1543 C C . LEU A 1 185 ? 3.123 -3.859 13.097 1.00 87.06 185 LEU A C 1
ATOM 1545 O O . LEU A 1 185 ? 3.363 -4.539 14.095 1.00 87.06 185 LEU A O 1
ATOM 1549 N N . GLN A 1 186 ? 2.906 -4.436 11.914 1.00 84.88 186 GLN A N 1
ATOM 1550 C CA . GLN A 1 186 ? 3.058 -5.876 11.752 1.00 84.88 186 GLN A CA 1
ATOM 1551 C C . GLN A 1 186 ? 4.494 -6.318 12.078 1.00 84.88 186 GLN A C 1
ATOM 1553 O O . GLN A 1 186 ? 5.438 -5.759 11.519 1.00 84.88 186 GLN A O 1
ATOM 1558 N N . PRO A 1 187 ? 4.678 -7.376 12.896 1.00 78.50 187 PRO A N 1
ATOM 1559 C CA . PRO A 1 187 ? 6.010 -7.877 13.246 1.00 78.50 187 PRO A CA 1
ATOM 1560 C C . PRO A 1 187 ? 6.831 -8.332 12.038 1.00 78.50 187 PRO A C 1
ATOM 1562 O O . PRO A 1 187 ? 8.051 -8.415 12.103 1.00 78.50 187 PRO A O 1
ATOM 1565 N N . ARG A 1 188 ? 6.151 -8.679 10.942 1.00 80.25 188 ARG A N 1
ATOM 1566 C CA . ARG A 1 188 ? 6.771 -9.128 9.703 1.00 80.25 188 ARG A CA 1
ATOM 1567 C C . ARG A 1 188 ? 5.963 -8.658 8.507 1.00 80.25 188 ARG A C 1
ATOM 1569 O O . ARG A 1 188 ? 4.758 -8.896 8.425 1.00 80.25 188 ARG A O 1
ATOM 1576 N N . GLU A 1 189 ? 6.675 -8.084 7.553 1.00 79.62 189 GLU A N 1
ATOM 1577 C CA . GLU A 1 189 ? 6.172 -7.745 6.230 1.00 79.62 189 GLU A CA 1
ATOM 1578 C C . GLU A 1 189 ? 5.900 -9.023 5.401 1.00 79.62 189 GLU A C 1
ATOM 1580 O O . GLU A 1 189 ? 6.664 -9.991 5.453 1.00 79.62 189 GLU A O 1
ATOM 1585 N N . ARG A 1 190 ? 4.769 -9.071 4.681 1.00 85.19 190 ARG A N 1
ATOM 1586 C CA . ARG A 1 190 ? 4.327 -10.240 3.887 1.00 85.19 190 ARG A CA 1
ATOM 1587 C C . ARG A 1 190 ? 4.147 -9.885 2.411 1.00 85.19 190 ARG A C 1
ATOM 1589 O O . ARG A 1 190 ? 3.090 -10.116 1.836 1.00 85.19 190 ARG A O 1
ATOM 1596 N N . ASP A 1 191 ? 5.184 -9.321 1.818 1.00 82.25 191 ASP A N 1
ATOM 1597 C CA . ASP A 1 191 ? 5.250 -8.954 0.399 1.00 82.25 191 ASP A CA 1
ATOM 1598 C C . ASP A 1 191 ? 5.007 -10.140 -0.555 1.00 82.25 191 ASP A C 1
ATOM 1600 O O . ASP A 1 191 ? 4.299 -9.999 -1.553 1.00 82.25 191 ASP A O 1
ATOM 1604 N N . TYR A 1 192 ? 5.488 -11.337 -0.204 1.00 84.69 192 TYR A N 1
ATOM 1605 C CA . TYR A 1 192 ? 5.269 -12.575 -0.969 1.00 84.69 192 TYR A CA 1
ATOM 1606 C C . TYR A 1 192 ? 3.788 -12.939 -1.162 1.00 84.69 192 TYR A C 1
ATOM 1608 O O . TYR A 1 192 ? 3.460 -13.680 -2.088 1.00 84.69 192 TYR A O 1
ATOM 1616 N N . ALA A 1 193 ? 2.883 -12.423 -0.321 1.00 88.25 193 ALA A N 1
ATOM 1617 C CA . ALA A 1 193 ? 1.448 -12.664 -0.463 1.00 88.25 193 ALA A CA 1
ATOM 1618 C C . ALA A 1 193 ? 0.874 -12.069 -1.761 1.00 88.25 193 ALA A C 1
ATOM 1620 O O . ALA A 1 193 ? -0.169 -12.525 -2.220 1.00 88.25 193 ALA A O 1
ATOM 1621 N N . PHE A 1 194 ? 1.561 -11.092 -2.363 1.00 94.00 194 PHE A N 1
ATOM 1622 C CA . PHE A 1 194 ? 1.122 -10.385 -3.567 1.00 94.00 194 PHE A CA 1
ATOM 1623 C C . PHE A 1 194 ? 1.873 -10.811 -4.834 1.00 94.00 194 PHE A C 1
ATOM 1625 O O . PHE A 1 194 ? 1.650 -10.243 -5.900 1.00 94.00 194 PHE A O 1
ATOM 1632 N N . ALA A 1 195 ? 2.736 -11.833 -4.759 1.00 93.56 195 ALA A N 1
ATOM 1633 C CA . ALA A 1 195 ? 3.545 -12.274 -5.898 1.00 93.56 195 ALA A CA 1
ATOM 1634 C C . ALA A 1 195 ? 2.694 -12.561 -7.147 1.00 93.56 195 ALA A C 1
ATOM 1636 O O . ALA A 1 195 ? 3.080 -12.205 -8.258 1.00 93.56 195 ALA A O 1
ATOM 1637 N N . GLY A 1 196 ? 1.497 -13.131 -6.962 1.00 93.94 196 GLY A N 1
ATOM 1638 C CA . GLY A 1 196 ? 0.565 -13.395 -8.056 1.00 93.94 196 GLY A CA 1
ATOM 1639 C C . GLY A 1 196 ? 0.167 -12.137 -8.832 1.00 93.94 196 GLY A C 1
ATOM 1640 O O . GLY A 1 196 ? 0.128 -12.181 -10.060 1.00 93.94 196 GLY A O 1
ATOM 1641 N N . SER A 1 197 ? -0.075 -11.004 -8.156 1.00 96.44 197 SER A N 1
ATOM 1642 C CA . SER A 1 197 ? -0.438 -9.772 -8.866 1.00 96.44 197 SER A CA 1
ATOM 1643 C C . SER A 1 197 ? 0.765 -9.159 -9.575 1.00 96.44 197 SER A C 1
ATOM 1645 O O . SER A 1 197 ? 0.614 -8.600 -10.657 1.00 96.44 197 SER A O 1
ATOM 1647 N N . PHE A 1 198 ? 1.973 -9.315 -9.031 1.00 95.69 198 PHE A N 1
ATOM 1648 C CA . PHE A 1 198 ? 3.187 -8.822 -9.684 1.00 95.69 198 PHE A CA 1
ATOM 1649 C C . PHE A 1 198 ? 3.463 -9.591 -10.978 1.00 95.69 198 PHE A C 1
ATOM 1651 O O . PHE A 1 198 ? 3.696 -8.973 -12.013 1.00 95.69 198 PHE A O 1
ATOM 1658 N N . TYR A 1 199 ? 3.337 -10.921 -10.955 1.00 94.38 199 TYR A N 1
ATOM 1659 C CA . TYR A 1 199 ? 3.425 -11.732 -12.172 1.00 94.38 199 TYR A CA 1
ATOM 1660 C C . TYR A 1 199 ? 2.327 -11.388 -13.176 1.00 94.38 199 TYR A C 1
ATOM 1662 O O . TYR A 1 199 ? 2.611 -11.271 -14.362 1.00 94.38 199 TYR A O 1
ATOM 1670 N N . ALA A 1 200 ? 1.094 -11.176 -12.712 1.00 94.88 200 ALA A N 1
ATOM 1671 C CA . ALA A 1 200 ? -0.007 -10.784 -13.587 1.00 94.88 200 ALA A CA 1
ATOM 1672 C C . ALA A 1 200 ? 0.213 -9.418 -14.259 1.00 94.88 200 ALA A C 1
ATOM 1674 O O . ALA A 1 200 ? -0.330 -9.195 -15.331 1.00 94.88 200 ALA A O 1
ATOM 1675 N N . PHE A 1 201 ? 0.982 -8.505 -13.655 1.00 96.06 201 PHE A N 1
ATOM 1676 C CA . PHE A 1 201 ? 1.305 -7.204 -14.251 1.00 96.06 201 PHE A CA 1
ATOM 1677 C C . PHE A 1 201 ? 2.485 -7.261 -15.238 1.00 96.06 201 PHE A C 1
ATOM 1679 O O . PHE A 1 201 ? 2.583 -6.414 -16.123 1.00 96.06 201 PHE A O 1
ATOM 1686 N N . ALA A 1 202 ? 3.374 -8.248 -15.110 1.00 91.69 202 ALA A N 1
ATOM 1687 C CA . ALA A 1 202 ? 4.529 -8.441 -15.987 1.00 91.69 202 ALA A CA 1
ATOM 1688 C C . ALA A 1 202 ? 4.138 -9.128 -17.317 1.00 91.69 202 ALA A C 1
ATOM 1690 O O . ALA A 1 202 ? 4.572 -10.247 -17.593 1.00 91.69 202 ALA A O 1
ATOM 1691 N N . ILE A 1 203 ? 3.281 -8.459 -18.099 1.00 80.50 203 ILE A N 1
ATOM 1692 C CA . ILE A 1 203 ? 2.734 -8.897 -19.402 1.00 80.50 203 ILE A CA 1
ATOM 1693 C C . ILE A 1 203 ? 3.584 -8.384 -20.562 1.00 80.50 203 ILE A C 1
ATOM 1695 O O . ILE A 1 203 ? 3.975 -7.196 -20.520 1.00 80.50 203 ILE A O 1
#